Protein AF-A0A1V1P1G9-F1 (afdb_monomer)

Mean predicted aligned error: 3.73 Å

Sequence (194 aa):
MKLLKGIVETGIIQADAIVNLIAGGIDQVSGRVLTDQLIIQSQNTVSLLSESNDINILSAQIETGNLIFTNKNQITAQNLIAANVNLSSKTGSINAASIFAENALILNAGDTINKTEGTITAEDAILKAANGIGTQDNSFTIEVNRLDIVNTTSGNIYISNTGELNLIDLNKDGKAIDNAGGGSIETHSPLNVL

Organism: NCBI:txid890399

Radius of gyration: 16.48 Å; Cα contacts (8 Å, |Δi|>4): 654; chains: 1; bounding box: 43×30×49 Å

Nearest PDB structures (foldseek):
  3ljy-assembly2_B  TM=3.856E-01  e=5.766E+00  Parabacteroides distasonis ATCC 8503

Foldseek 3Di:
DDAAAEAEAAEEADDAAEDEATHQEYHDPYYEYYYQEYEYEYQEYYAAPDLDHAYAEYAYDYNEYEYAHHHAEEYEYPNAHHCEYAYEHQQYEYEYAAHDHAAEYEYHYNAEYFYDHYAAEHQEYEEEH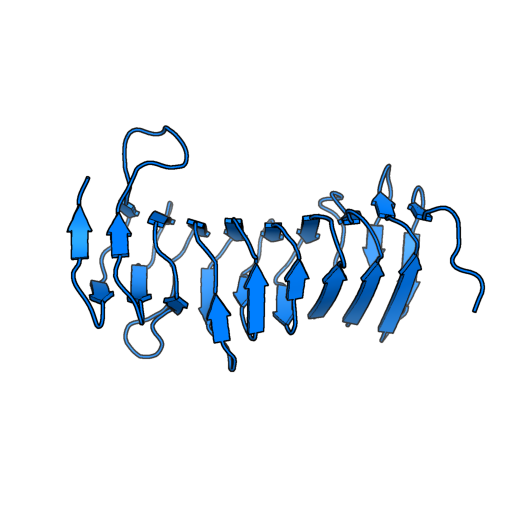AAEYADPVGAAEYAYAEAAYAHHHYHEHGYEYAAEYEQDDPVPPPGSYHHPYYYDHHYPYHYHYD

Structure (mmCIF, N/CA/C/O backbone):
data_AF-A0A1V1P1G9-F1
#
_entry.id   AF-A0A1V1P1G9-F1
#
loop_
_atom_site.group_PDB
_atom_site.id
_atom_site.type_symbol
_atom_site.label_atom_id
_atom_site.label_alt_id
_atom_site.label_comp_id
_atom_site.label_asym_id
_atom_site.label_entity_id
_atom_site.label_seq_id
_atom_site.pdbx_PDB_ins_code
_atom_site.Cartn_x
_atom_site.Cartn_y
_atom_site.Cartn_z
_atom_site.occupancy
_atom_site.B_iso_or_equiv
_atom_site.auth_seq_id
_atom_site.auth_comp_id
_atom_site.auth_asym_id
_atom_site.auth_atom_id
_atom_site.pdbx_PDB_model_num
ATOM 1 N N . MET A 1 1 ? 1.992 -9.618 -29.112 1.00 43.78 1 MET A N 1
ATOM 2 C CA . MET A 1 1 ? 3.104 -8.944 -28.409 1.00 43.78 1 MET A CA 1
ATOM 3 C C . MET A 1 1 ? 3.801 -10.006 -27.567 1.00 43.78 1 MET A C 1
ATOM 5 O O . MET A 1 1 ? 3.117 -10.711 -26.841 1.00 43.78 1 MET A O 1
ATOM 9 N N . LYS A 1 2 ? 5.096 -10.255 -27.782 1.00 39.00 2 LYS A N 1
ATOM 10 C CA . LYS A 1 2 ? 5.825 -11.355 -27.128 1.00 39.00 2 LYS A CA 1
ATOM 11 C C . LYS A 1 2 ? 6.296 -10.844 -25.761 1.00 39.00 2 LYS A C 1
ATOM 13 O O . LYS A 1 2 ? 7.167 -9.983 -25.722 1.00 39.00 2 LYS A O 1
ATOM 18 N N . LEU A 1 3 ? 5.670 -11.301 -24.680 1.00 43.56 3 LEU A N 1
ATOM 19 C CA . LEU A 1 3 ? 6.039 -10.928 -23.311 1.00 43.56 3 LEU A CA 1
ATOM 20 C C . LEU A 1 3 ? 7.439 -11.471 -22.982 1.00 43.56 3 LEU A C 1
ATOM 22 O O . LEU A 1 3 ? 7.754 -12.622 -23.296 1.00 43.56 3 LEU A O 1
ATOM 26 N N . LEU A 1 4 ? 8.297 -10.625 -22.405 1.00 48.88 4 LEU A N 1
ATOM 27 C CA . LEU A 1 4 ? 9.623 -11.015 -21.921 1.00 48.88 4 LEU A CA 1
ATOM 28 C C . LEU A 1 4 ? 9.483 -12.010 -20.760 1.00 48.88 4 LEU A C 1
ATOM 30 O O . LEU A 1 4 ? 8.579 -11.902 -19.928 1.00 48.88 4 LEU A O 1
ATOM 34 N N . LYS A 1 5 ? 10.395 -12.987 -20.724 1.00 61.19 5 LYS A N 1
ATOM 35 C CA . LYS A 1 5 ? 10.500 -14.062 -19.728 1.00 61.19 5 LYS A CA 1
ATOM 36 C C . LYS A 1 5 ? 10.965 -13.480 -18.379 1.00 61.19 5 LYS A C 1
ATOM 38 O O . LYS A 1 5 ? 12.091 -13.713 -17.974 1.00 61.19 5 LYS A O 1
ATOM 43 N N . GLY A 1 6 ? 10.110 -12.686 -17.738 1.00 71.94 6 GLY A N 1
ATOM 44 C CA . GLY A 1 6 ? 10.418 -11.919 -16.528 1.00 71.94 6 GLY A CA 1
ATOM 45 C C . GLY A 1 6 ? 11.416 -10.769 -16.744 1.00 71.94 6 GLY A C 1
ATOM 46 O O . GLY A 1 6 ? 12.186 -10.771 -17.703 1.00 71.94 6 GLY A O 1
ATOM 47 N N . ILE A 1 7 ? 11.395 -9.775 -15.856 1.00 81.62 7 ILE A N 1
ATOM 48 C CA . ILE A 1 7 ? 12.450 -8.765 -15.705 1.00 81.62 7 ILE A CA 1
ATOM 49 C C . ILE A 1 7 ? 13.195 -9.085 -14.410 1.00 81.62 7 ILE A C 1
ATOM 51 O O . ILE A 1 7 ? 12.571 -9.201 -13.358 1.00 81.62 7 ILE A O 1
ATOM 55 N N . VAL A 1 8 ? 14.517 -9.216 -14.494 1.00 82.62 8 VAL A N 1
ATOM 56 C CA . VAL A 1 8 ? 15.402 -9.243 -13.325 1.00 82.62 8 VAL A CA 1
ATOM 57 C C . VAL A 1 8 ? 16.203 -7.952 -13.363 1.00 82.62 8 VAL A C 1
ATOM 59 O O . VAL A 1 8 ? 17.052 -7.793 -14.240 1.00 82.62 8 VAL A O 1
ATOM 62 N N . GLU A 1 9 ? 15.899 -7.020 -12.463 1.00 78.12 9 GLU A N 1
ATOM 63 C CA . GLU A 1 9 ? 16.560 -5.716 -12.432 1.00 78.12 9 GLU A CA 1
ATOM 64 C C . GLU A 1 9 ? 17.715 -5.720 -11.431 1.00 78.12 9 GLU A C 1
ATOM 66 O O . GLU A 1 9 ? 17.539 -6.010 -10.245 1.00 78.12 9 GLU A O 1
ATOM 71 N N . THR A 1 10 ? 18.906 -5.375 -11.919 1.00 75.56 10 THR A N 1
ATOM 72 C CA . THR A 1 10 ? 20.122 -5.262 -11.102 1.00 75.56 10 THR A CA 1
ATOM 73 C C . THR A 1 10 ? 20.718 -3.850 -11.106 1.00 75.56 10 THR A C 1
ATOM 75 O O . THR A 1 10 ? 21.671 -3.591 -10.368 1.00 75.56 10 THR A O 1
ATOM 78 N N . GLY A 1 11 ? 20.208 -2.943 -11.944 1.00 77.62 11 GLY A N 1
ATOM 79 C CA . GLY A 1 11 ? 20.750 -1.613 -12.195 1.00 77.62 11 GLY A CA 1
ATOM 80 C C . GLY A 1 11 ? 19.768 -0.483 -11.877 1.00 77.62 11 GLY A C 1
ATOM 81 O O . GLY A 1 11 ? 18.941 -0.565 -10.969 1.00 77.62 11 GLY A O 1
ATOM 82 N N . ILE A 1 12 ? 19.930 0.641 -12.572 1.00 85.69 12 ILE A N 1
ATOM 83 C CA . ILE A 1 12 ? 19.042 1.793 -12.425 1.00 85.69 12 ILE A CA 1
ATOM 84 C C . ILE A 1 12 ? 18.067 1.795 -13.600 1.00 85.69 12 ILE A C 1
ATOM 86 O O . ILE A 1 12 ? 18.491 1.937 -14.747 1.00 85.69 12 ILE A O 1
ATOM 90 N N . ILE A 1 13 ? 16.770 1.726 -13.303 1.00 88.38 13 ILE A N 1
ATOM 91 C CA . ILE A 1 13 ? 15.715 2.059 -14.263 1.00 88.38 13 ILE A CA 1
ATOM 92 C C . ILE A 1 13 ? 15.345 3.517 -14.021 1.00 88.38 13 ILE A C 1
ATOM 94 O O . ILE A 1 13 ? 14.800 3.847 -12.968 1.00 88.38 13 ILE A O 1
ATOM 98 N N . GLN A 1 14 ? 15.652 4.395 -14.973 1.00 90.38 14 GLN A N 1
ATOM 99 C CA . GLN A 1 14 ? 15.409 5.824 -14.812 1.00 90.38 14 GLN A CA 1
ATOM 100 C C . GLN A 1 14 ? 14.798 6.460 -16.056 1.00 90.38 14 GLN A C 1
ATOM 102 O O . GLN A 1 14 ? 15.265 6.245 -17.173 1.00 90.38 14 GLN A O 1
ATOM 107 N N . ALA A 1 15 ? 13.786 7.291 -15.827 1.00 87.06 15 ALA A N 1
ATOM 108 C CA . ALA A 1 15 ? 13.244 8.238 -16.793 1.00 87.06 15 ALA A CA 1
ATOM 109 C C . ALA A 1 15 ? 12.636 9.420 -16.034 1.00 87.06 15 ALA A C 1
ATOM 111 O O . ALA A 1 15 ? 12.030 9.213 -14.987 1.00 87.06 15 ALA A O 1
ATOM 112 N N . ASP A 1 16 ? 12.736 10.637 -16.565 1.00 83.38 16 ASP A N 1
ATOM 113 C CA . ASP A 1 16 ? 12.269 11.831 -15.845 1.00 83.38 16 ASP A CA 1
ATOM 114 C C . ASP A 1 16 ? 10.752 11.828 -15.592 1.00 83.38 16 ASP A C 1
ATOM 116 O O . ASP A 1 16 ? 10.309 12.295 -14.550 1.00 83.38 16 ASP A O 1
ATOM 120 N N . ALA A 1 17 ? 9.959 11.273 -16.518 1.00 94.00 17 ALA A N 1
ATOM 121 C CA . ALA A 1 17 ? 8.496 11.301 -16.444 1.00 94.00 17 ALA A CA 1
ATOM 122 C C . ALA A 1 17 ? 7.873 9.925 -16.177 1.00 94.00 17 ALA A C 1
ATOM 124 O O . ALA A 1 17 ? 7.248 9.724 -15.145 1.00 94.00 17 ALA A O 1
ATOM 125 N N . ILE A 1 18 ? 8.001 8.977 -17.111 1.00 96.44 18 ILE A N 1
ATOM 126 C CA . ILE A 1 18 ? 7.279 7.700 -17.026 1.00 96.44 18 ILE A CA 1
ATOM 127 C C . ILE A 1 18 ? 8.209 6.532 -17.337 1.00 96.44 18 ILE A C 1
ATOM 129 O O . ILE A 1 18 ? 8.898 6.531 -18.359 1.00 96.44 18 ILE A O 1
ATOM 133 N N . VAL A 1 19 ? 8.138 5.492 -16.508 1.00 96.44 19 VAL A N 1
ATOM 134 C CA . VAL A 1 19 ? 8.653 4.150 -16.801 1.00 96.44 19 VAL A CA 1
ATOM 135 C C . VAL A 1 19 ? 7.474 3.190 -16.945 1.00 96.44 19 VAL A C 1
ATOM 137 O O . VAL A 1 19 ? 6.636 3.088 -16.052 1.00 96.44 19 VAL A O 1
ATOM 140 N N . ASN A 1 20 ? 7.433 2.448 -18.055 1.00 95.69 20 ASN A N 1
ATOM 141 C CA . ASN A 1 20 ? 6.476 1.362 -18.275 1.00 95.69 20 ASN A CA 1
ATOM 142 C C . ASN A 1 20 ? 7.202 0.015 -18.222 1.00 95.69 20 ASN A C 1
ATOM 144 O O . ASN A 1 20 ? 8.094 -0.229 -19.037 1.00 95.69 20 ASN A O 1
ATOM 148 N N . LEU A 1 21 ? 6.802 -0.871 -17.311 1.00 95.19 21 LEU A N 1
ATOM 149 C CA . LEU A 1 21 ? 7.319 -2.236 -17.221 1.00 95.19 21 LEU A CA 1
ATOM 150 C C . LEU A 1 21 ? 6.227 -3.227 -17.620 1.00 95.19 21 LEU A C 1
ATOM 152 O O . LEU A 1 21 ? 5.168 -3.270 -17.000 1.00 95.19 21 LEU A O 1
ATOM 156 N N . ILE A 1 22 ? 6.496 -4.028 -18.652 1.00 94.75 22 ILE A N 1
ATOM 157 C CA . ILE A 1 22 ? 5.583 -5.067 -19.143 1.00 94.75 22 ILE A CA 1
ATOM 158 C C . ILE A 1 22 ? 6.333 -6.401 -19.151 1.00 94.75 22 ILE A C 1
ATOM 160 O O . ILE A 1 22 ? 7.265 -6.582 -19.939 1.00 94.75 22 ILE A O 1
ATOM 164 N N . ALA A 1 23 ? 5.954 -7.333 -18.275 1.00 92.88 23 ALA A N 1
ATOM 165 C CA . ALA A 1 23 ? 6.718 -8.563 -18.054 1.00 92.88 23 ALA A CA 1
ATOM 166 C C . ALA A 1 23 ? 5.847 -9.762 -17.646 1.00 92.88 23 ALA A C 1
ATOM 168 O O . ALA A 1 23 ? 4.702 -9.619 -17.241 1.00 92.88 23 ALA A O 1
ATOM 169 N N . GLY A 1 24 ? 6.401 -10.976 -17.718 1.00 93.56 24 GLY A N 1
ATOM 170 C CA . GLY A 1 24 ? 5.774 -12.142 -17.079 1.00 93.56 24 GLY A CA 1
ATOM 171 C C . GLY A 1 24 ? 5.842 -12.107 -15.543 1.00 93.56 24 GLY A C 1
ATOM 172 O O . GLY A 1 24 ? 5.024 -12.728 -14.883 1.00 93.56 24 GLY A O 1
ATOM 173 N N . GLY A 1 25 ? 6.811 -11.391 -14.980 1.00 95.06 25 GLY A N 1
ATOM 174 C CA . GLY A 1 25 ? 7.085 -11.212 -13.552 1.00 95.06 25 GLY A CA 1
ATOM 175 C C . GLY A 1 25 ? 8.246 -10.228 -13.408 1.00 95.06 25 GLY A C 1
ATOM 176 O O . GLY A 1 25 ? 8.989 -10.035 -14.376 1.00 95.06 25 GLY A O 1
ATOM 177 N N . ILE A 1 26 ? 8.412 -9.590 -12.253 1.00 96.00 26 ILE A N 1
ATOM 178 C CA . ILE A 1 26 ? 9.505 -8.630 -12.032 1.00 96.00 26 ILE A CA 1
ATOM 179 C C . ILE A 1 26 ? 10.153 -8.913 -10.683 1.00 96.00 26 ILE A C 1
ATOM 181 O O . ILE A 1 26 ? 9.454 -8.991 -9.677 1.00 96.00 26 ILE A O 1
ATOM 185 N N . ASP A 1 27 ? 11.475 -9.035 -10.667 1.00 95.44 27 ASP A N 1
ATOM 186 C CA . ASP A 1 27 ? 12.268 -9.209 -9.453 1.00 95.44 27 ASP A CA 1
ATOM 187 C C . ASP A 1 27 ? 13.439 -8.217 -9.444 1.00 95.44 27 ASP A C 1
ATOM 189 O O . ASP A 1 27 ? 14.301 -8.236 -10.328 1.00 95.44 27 ASP A O 1
ATOM 193 N N . GLN A 1 28 ? 13.450 -7.305 -8.473 1.00 94.19 28 GLN A N 1
ATOM 194 C CA . GLN A 1 28 ? 14.544 -6.367 -8.250 1.00 94.19 28 GLN A CA 1
ATOM 195 C C . GLN A 1 28 ? 15.546 -6.980 -7.284 1.00 94.19 28 GLN A C 1
ATOM 197 O O . GLN A 1 28 ? 15.350 -6.990 -6.070 1.00 94.19 28 GLN A O 1
ATOM 202 N N . VAL A 1 29 ? 16.668 -7.419 -7.837 1.00 88.75 29 VAL A N 1
ATOM 203 C CA . VAL A 1 29 ? 17.773 -7.988 -7.064 1.00 88.75 29 VAL A CA 1
ATOM 204 C C . VAL A 1 29 ? 18.628 -6.875 -6.458 1.00 88.75 29 VAL A C 1
ATOM 206 O O . VAL A 1 29 ? 19.117 -6.997 -5.337 1.00 88.75 29 VAL A O 1
ATOM 209 N N . SER A 1 30 ? 18.812 -5.773 -7.192 1.00 85.25 30 SER A N 1
ATOM 210 C CA . SER A 1 30 ? 19.575 -4.607 -6.739 1.00 85.25 30 SER A CA 1
ATOM 211 C C . SER A 1 30 ? 19.183 -3.336 -7.495 1.00 85.25 30 SER A C 1
ATOM 213 O O . SER A 1 30 ? 18.339 -3.354 -8.387 1.00 85.25 30 SER A O 1
ATOM 215 N N . GLY A 1 31 ? 19.815 -2.215 -7.139 1.00 92.00 31 GLY A N 1
ATOM 216 C CA . GLY A 1 31 ? 19.632 -0.945 -7.835 1.00 92.00 31 GLY A CA 1
ATOM 217 C C . GLY A 1 31 ? 18.358 -0.207 -7.427 1.00 92.00 31 GLY A C 1
ATOM 218 O O . GLY A 1 31 ? 17.928 -0.320 -6.278 1.00 92.00 31 GLY A O 1
ATOM 219 N N . ARG A 1 32 ? 17.799 0.617 -8.320 1.00 94.88 32 ARG A N 1
ATOM 220 C CA . ARG A 1 32 ? 16.627 1.463 -8.018 1.00 94.88 32 ARG A CA 1
ATOM 221 C C . ARG A 1 32 ? 15.805 1.795 -9.254 1.00 94.88 32 ARG A C 1
ATOM 223 O O . ARG A 1 32 ? 16.345 1.899 -10.353 1.00 94.88 32 ARG A O 1
ATOM 230 N N . VAL A 1 33 ? 14.525 2.063 -9.037 1.00 96.75 33 VAL A N 1
ATOM 231 C CA . VAL A 1 33 ? 13.659 2.755 -9.991 1.00 96.75 33 VAL A CA 1
ATOM 232 C C . VAL A 1 33 ? 13.603 4.234 -9.616 1.00 96.75 33 VAL A C 1
ATOM 234 O O . VAL A 1 33 ? 13.357 4.568 -8.458 1.00 96.75 33 VAL A O 1
ATOM 237 N N . LEU A 1 34 ? 13.868 5.114 -10.578 1.00 96.06 34 LEU A N 1
ATOM 238 C CA . LEU A 1 34 ? 13.817 6.565 -10.409 1.00 96.06 34 LEU A CA 1
ATOM 239 C C . LEU A 1 34 ? 12.996 7.182 -11.539 1.00 96.06 34 LEU A C 1
ATOM 241 O O . LEU A 1 34 ? 13.465 7.293 -12.671 1.00 96.06 34 LEU A O 1
ATOM 245 N N . THR A 1 35 ? 11.763 7.568 -11.242 1.00 97.00 35 THR A N 1
ATOM 246 C CA . THR A 1 35 ? 10.869 8.192 -12.221 1.00 97.00 35 THR A CA 1
ATOM 247 C C . THR A 1 35 ? 9.727 8.909 -11.526 1.00 97.00 35 THR A C 1
ATOM 249 O O . THR A 1 35 ? 9.406 8.559 -10.400 1.00 97.00 35 THR A O 1
ATOM 252 N N . ASP A 1 36 ? 9.084 9.881 -12.166 1.00 97.94 36 ASP A N 1
ATOM 253 C CA . ASP A 1 36 ? 7.881 10.488 -11.591 1.00 97.94 36 ASP A CA 1
ATOM 254 C C . ASP A 1 36 ? 6.744 9.453 -11.486 1.00 97.94 36 ASP A C 1
ATOM 256 O O . ASP A 1 36 ? 6.179 9.246 -10.409 1.00 97.94 36 ASP A O 1
ATOM 260 N N . GLN A 1 37 ? 6.490 8.707 -12.565 1.00 98.38 37 GLN A N 1
ATOM 261 C CA . GLN A 1 37 ? 5.439 7.697 -12.628 1.00 98.38 37 GLN A CA 1
ATOM 262 C C . GLN A 1 37 ? 5.955 6.331 -13.093 1.00 98.38 37 GLN A C 1
ATOM 264 O O . GLN A 1 37 ? 6.515 6.176 -14.179 1.00 98.38 37 GLN A O 1
ATOM 269 N N . LEU A 1 38 ? 5.674 5.300 -12.298 1.00 98.56 38 LEU A N 1
ATOM 270 C CA . LEU A 1 38 ? 5.904 3.906 -12.653 1.00 98.56 38 LEU A CA 1
ATOM 271 C C . LEU A 1 38 ? 4.576 3.219 -12.977 1.00 98.56 38 LEU A C 1
ATOM 273 O O . LEU A 1 38 ? 3.665 3.177 -12.150 1.00 98.56 38 LEU A O 1
ATOM 277 N N . ILE A 1 39 ? 4.490 2.645 -14.175 1.00 98.50 39 ILE A N 1
ATOM 278 C CA . ILE A 1 39 ? 3.343 1.861 -14.635 1.00 98.50 39 ILE A CA 1
ATOM 279 C C . ILE A 1 39 ? 3.803 0.428 -14.882 1.00 98.50 39 ILE A C 1
ATOM 281 O O . ILE A 1 39 ? 4.761 0.189 -15.618 1.00 98.50 39 ILE A O 1
ATOM 285 N N . ILE A 1 40 ? 3.108 -0.532 -14.278 1.00 98.38 40 ILE A N 1
ATOM 286 C CA . ILE A 1 40 ? 3.468 -1.947 -14.340 1.00 98.38 40 ILE A CA 1
ATOM 287 C C . ILE A 1 40 ? 2.301 -2.773 -14.877 1.00 98.38 40 ILE A C 1
ATOM 289 O O . ILE A 1 40 ? 1.178 -2.684 -14.390 1.00 98.38 40 ILE A O 1
ATOM 293 N N . GLN A 1 41 ? 2.584 -3.625 -15.855 1.00 98.12 41 GLN A N 1
ATOM 294 C CA . GLN A 1 41 ? 1.703 -4.704 -16.289 1.00 98.12 41 GLN A CA 1
ATOM 295 C C . GLN A 1 41 ? 2.478 -6.011 -16.174 1.00 98.12 41 GLN A C 1
ATOM 297 O O . GLN A 1 41 ? 3.510 -6.189 -16.827 1.00 98.12 41 GLN A O 1
ATOM 302 N N . SER A 1 42 ? 2.011 -6.919 -15.325 1.00 97.56 42 SER A N 1
ATOM 303 C CA . SER A 1 42 ? 2.700 -8.184 -15.093 1.00 97.56 42 SER A CA 1
ATOM 304 C C . SER A 1 42 ? 1.734 -9.353 -15.030 1.00 97.56 42 SER A C 1
ATOM 306 O O . SER A 1 42 ? 0.657 -9.246 -14.454 1.00 97.56 42 SER A O 1
ATOM 308 N N . GLN A 1 43 ? 2.128 -10.496 -15.587 1.00 96.62 43 GLN A N 1
ATOM 309 C CA . GLN A 1 43 ? 1.331 -11.722 -15.453 1.00 96.62 43 GLN A CA 1
ATOM 310 C C . GLN A 1 43 ? 1.433 -12.294 -14.034 1.00 96.62 43 GLN A C 1
ATOM 312 O O . GLN A 1 43 ? 0.458 -12.763 -13.459 1.00 96.62 43 GLN A O 1
ATOM 317 N N . ASN A 1 44 ? 2.625 -12.227 -13.448 1.00 97.00 44 ASN A N 1
ATOM 318 C CA . ASN A 1 44 ? 2.936 -12.782 -12.139 1.00 97.00 44 ASN A CA 1
ATOM 319 C C . ASN A 1 44 ? 3.552 -11.715 -11.223 1.00 97.00 44 ASN A C 1
ATOM 321 O O . ASN A 1 44 ? 3.681 -10.549 -11.597 1.00 97.00 44 ASN A O 1
ATOM 325 N N . THR A 1 45 ? 3.943 -12.124 -10.021 1.00 97.94 45 THR A N 1
ATOM 326 C CA . THR A 1 45 ? 4.459 -11.266 -8.956 1.00 97.94 45 THR A CA 1
ATOM 327 C C . THR A 1 45 ? 5.504 -10.251 -9.419 1.00 97.94 45 THR A C 1
ATOM 329 O O . THR A 1 45 ? 6.401 -10.546 -10.215 1.00 97.94 45 THR A O 1
ATOM 332 N N . VAL A 1 46 ? 5.376 -9.051 -8.859 1.00 98.50 46 VAL A N 1
ATOM 333 C CA . VAL A 1 46 ? 6.305 -7.934 -8.978 1.00 98.50 46 VAL A CA 1
ATOM 334 C C . VAL A 1 46 ? 6.889 -7.660 -7.603 1.00 98.50 46 VAL A C 1
ATOM 336 O O . VAL A 1 46 ? 6.158 -7.374 -6.655 1.00 98.50 46 VAL A O 1
ATOM 339 N N . SER A 1 47 ? 8.210 -7.738 -7.506 1.00 98.12 47 SER A N 1
ATOM 340 C CA . SER A 1 47 ? 8.977 -7.437 -6.307 1.00 98.12 47 SER A CA 1
ATOM 341 C C . SER A 1 47 ? 10.009 -6.359 -6.624 1.00 98.12 47 SER A C 1
ATOM 343 O O . SER A 1 47 ? 10.983 -6.606 -7.328 1.00 98.12 47 SER A O 1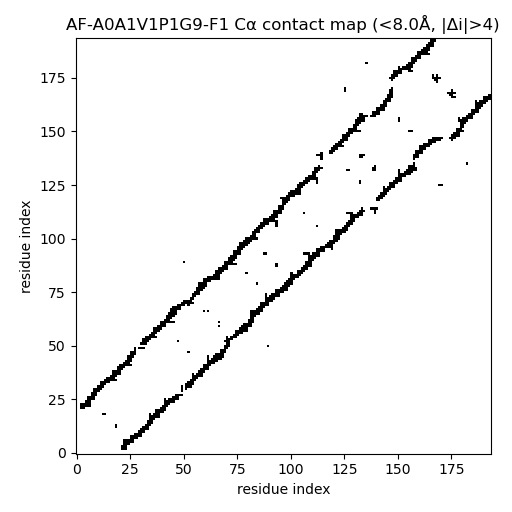
ATOM 345 N N . LEU A 1 48 ? 9.772 -5.141 -6.141 1.00 98.00 48 LEU A N 1
ATOM 346 C CA . LEU A 1 48 ? 10.660 -3.986 -6.281 1.00 98.00 48 LEU A CA 1
ATOM 347 C C . LEU A 1 48 ? 11.005 -3.481 -4.874 1.00 98.00 48 LEU A C 1
ATOM 349 O O . LEU A 1 48 ? 10.368 -2.574 -4.340 1.00 98.00 48 LEU A O 1
ATOM 353 N N . LEU A 1 49 ? 11.970 -4.143 -4.234 1.00 96.62 49 LEU A N 1
ATOM 354 C CA . LEU A 1 49 ? 12.198 -4.056 -2.787 1.00 96.62 49 LEU A CA 1
ATOM 355 C C . LEU A 1 49 ? 13.216 -2.999 -2.350 1.00 96.62 49 LEU A C 1
ATOM 357 O O . LEU A 1 49 ? 13.354 -2.760 -1.149 1.00 96.62 49 LEU A O 1
ATOM 361 N N . SER A 1 50 ? 13.938 -2.380 -3.284 1.00 96.31 50 SER A N 1
ATOM 362 C CA . SER A 1 50 ? 14.995 -1.422 -2.958 1.00 96.31 50 SER A CA 1
ATOM 363 C C . SER A 1 50 ? 14.454 -0.223 -2.187 1.00 96.31 50 SER A C 1
ATOM 365 O O . SER A 1 50 ? 13.586 0.509 -2.653 1.00 96.31 50 SER A O 1
ATOM 367 N N . GLU A 1 51 ? 15.053 0.055 -1.031 1.00 96.19 51 GLU A N 1
ATOM 368 C CA . GLU A 1 51 ? 14.724 1.226 -0.206 1.00 96.19 51 GLU A CA 1
ATOM 369 C C . GLU A 1 51 ? 15.097 2.559 -0.870 1.00 96.19 51 GLU A C 1
ATOM 371 O O . GLU A 1 51 ? 14.770 3.626 -0.359 1.00 96.19 51 GLU A O 1
ATOM 376 N N . SER A 1 52 ? 15.809 2.498 -2.000 1.00 96.19 52 SER A N 1
ATOM 377 C CA . SER A 1 52 ? 16.245 3.656 -2.782 1.00 96.19 52 SER A CA 1
ATOM 378 C C . SER A 1 52 ? 15.433 3.883 -4.060 1.00 96.19 52 SER A C 1
ATOM 380 O O . SER A 1 52 ? 15.726 4.832 -4.797 1.00 96.19 52 SER A O 1
ATOM 382 N N . ASN A 1 53 ? 14.422 3.045 -4.325 1.00 98.12 53 ASN A N 1
ATOM 383 C CA . ASN A 1 53 ? 13.380 3.381 -5.292 1.00 98.12 53 ASN A CA 1
ATOM 384 C C . ASN A 1 53 ? 12.763 4.723 -4.900 1.00 98.12 53 ASN A C 1
ATOM 386 O O . ASN A 1 53 ? 12.540 4.988 -3.721 1.00 98.12 53 ASN A O 1
ATOM 390 N N . ASP A 1 54 ? 12.553 5.587 -5.876 1.00 97.69 54 ASP A N 1
ATOM 391 C CA . ASP A 1 54 ? 12.081 6.942 -5.632 1.00 97.69 54 ASP A CA 1
ATOM 392 C C . ASP A 1 54 ? 11.179 7.334 -6.793 1.00 97.69 54 ASP A C 1
ATOM 394 O O . ASP A 1 54 ? 11.649 7.747 -7.859 1.00 97.69 54 ASP A O 1
ATOM 398 N N . ILE A 1 55 ? 9.890 7.073 -6.589 1.00 98.25 55 ILE A N 1
ATOM 399 C CA . ILE A 1 55 ? 8.815 7.410 -7.514 1.00 98.25 55 ILE A CA 1
ATOM 400 C C . ILE A 1 55 ? 7.725 8.209 -6.811 1.00 98.25 55 ILE A C 1
ATOM 402 O O . ILE A 1 55 ? 7.507 8.031 -5.611 1.00 98.25 55 ILE A O 1
ATOM 406 N N . ASN A 1 56 ? 7.008 9.043 -7.564 1.00 98.25 56 ASN A N 1
ATOM 407 C CA . ASN A 1 56 ? 5.889 9.818 -7.029 1.00 98.25 56 ASN A CA 1
ATOM 408 C C . ASN A 1 56 ? 4.558 9.077 -7.188 1.00 98.25 56 ASN A C 1
ATOM 410 O O . ASN A 1 56 ? 3.717 9.127 -6.287 1.00 98.25 56 ASN A O 1
ATOM 414 N N . ILE A 1 57 ? 4.363 8.379 -8.310 1.00 98.56 57 ILE A N 1
ATOM 415 C CA . ILE A 1 57 ? 3.111 7.697 -8.655 1.00 98.56 57 ILE A CA 1
ATOM 416 C C . ILE A 1 57 ? 3.385 6.251 -9.070 1.00 98.56 57 ILE A C 1
ATOM 418 O O . ILE A 1 57 ? 4.215 5.990 -9.939 1.00 98.56 57 ILE A O 1
ATOM 422 N N . LEU A 1 58 ? 2.627 5.314 -8.499 1.00 98.81 58 LEU A N 1
ATOM 423 C CA . LEU A 1 58 ? 2.622 3.906 -8.884 1.00 98.81 58 LEU A CA 1
ATOM 424 C C . LEU A 1 58 ? 1.250 3.484 -9.397 1.00 98.81 58 LEU A C 1
ATOM 426 O O . LEU A 1 58 ? 0.246 3.660 -8.706 1.00 98.81 58 LEU A O 1
ATOM 430 N N . SER A 1 59 ? 1.240 2.854 -10.570 1.00 98.81 59 SER A N 1
ATOM 431 C CA . SER A 1 59 ? 0.111 2.094 -11.107 1.00 98.81 59 SER A CA 1
ATOM 432 C C . SER A 1 59 ? 0.555 0.697 -11.501 1.00 98.81 59 SER A C 1
ATOM 434 O O . SER A 1 59 ? 1.620 0.528 -12.094 1.00 98.81 59 SER A O 1
ATOM 436 N N . ALA A 1 60 ? -0.251 -0.314 -11.186 1.00 98.75 60 ALA A N 1
ATOM 437 C CA . ALA A 1 60 ? 0.126 -1.697 -11.436 1.00 98.75 60 ALA A CA 1
ATOM 438 C C . ALA A 1 60 ? -1.092 -2.591 -11.657 1.00 98.75 60 ALA A C 1
ATOM 440 O O . ALA A 1 60 ? -2.036 -2.565 -10.874 1.00 98.75 60 ALA A O 1
ATOM 441 N N . GLN A 1 61 ? -1.022 -3.437 -12.679 1.00 98.69 61 GLN A N 1
ATOM 442 C CA . GLN A 1 61 ? -1.967 -4.523 -12.904 1.00 98.69 61 GLN A CA 1
ATOM 443 C C . GLN A 1 61 ? -1.203 -5.845 -12.953 1.00 98.69 61 GLN A C 1
ATOM 445 O O . GLN A 1 61 ? -0.396 -6.067 -13.861 1.00 98.69 61 GLN A O 1
ATOM 450 N N . ILE A 1 62 ? -1.444 -6.696 -11.957 1.00 98.44 62 ILE A N 1
ATOM 451 C CA . ILE A 1 62 ? -0.800 -7.996 -11.780 1.00 98.44 62 ILE A CA 1
ATOM 452 C C . ILE A 1 62 ? -1.863 -9.088 -11.920 1.00 98.44 62 ILE A C 1
ATOM 454 O O . ILE A 1 62 ? -2.790 -9.129 -11.120 1.00 98.44 62 ILE A O 1
ATOM 458 N N . GLU A 1 63 ? -1.753 -9.956 -12.929 1.00 97.25 63 GLU A N 1
ATOM 459 C CA . GLU A 1 63 ? -2.838 -10.895 -13.271 1.00 97.25 63 GLU A CA 1
ATOM 460 C C . GLU A 1 63 ? -3.067 -11.981 -12.210 1.00 97.25 63 GLU A C 1
ATOM 462 O O . GLU A 1 63 ? -4.210 -12.218 -11.837 1.00 97.25 63 GLU A O 1
ATOM 467 N N . THR A 1 64 ? -2.016 -12.656 -11.727 1.00 95.25 64 THR A N 1
ATOM 468 C CA . THR A 1 64 ? -2.166 -13.780 -10.771 1.00 95.25 64 THR A CA 1
ATOM 469 C C . THR A 1 64 ? -1.256 -13.689 -9.546 1.00 95.25 64 THR A C 1
ATOM 471 O O . THR A 1 64 ? -1.157 -14.641 -8.774 1.00 95.25 64 THR A O 1
ATOM 474 N N . GLY A 1 65 ? -0.499 -12.603 -9.409 1.00 97.56 65 GLY A N 1
ATOM 475 C CA . GLY A 1 65 ? 0.592 -12.483 -8.443 1.00 97.56 65 GLY A CA 1
ATOM 476 C C . GLY A 1 65 ? 0.448 -11.302 -7.493 1.00 97.56 65 GLY A C 1
ATOM 477 O O . GLY A 1 65 ? -0.553 -10.588 -7.485 1.00 97.56 65 GLY A O 1
ATOM 478 N N . ASN A 1 66 ? 1.496 -11.088 -6.703 1.00 98.69 66 ASN A N 1
ATOM 479 C CA . ASN A 1 66 ? 1.545 -10.021 -5.709 1.00 98.69 66 ASN A CA 1
ATOM 480 C C . ASN A 1 66 ? 2.240 -8.775 -6.261 1.00 98.69 66 ASN A C 1
ATOM 482 O O . ASN A 1 66 ? 3.133 -8.871 -7.104 1.00 98.69 66 ASN A O 1
ATOM 486 N N . LEU A 1 67 ? 1.897 -7.618 -5.710 1.00 98.88 67 LEU A N 1
ATOM 487 C CA . LEU A 1 67 ? 2.701 -6.409 -5.811 1.00 98.88 67 LEU A CA 1
ATOM 488 C C . LEU A 1 67 ? 3.416 -6.184 -4.480 1.00 98.88 67 LEU A C 1
ATOM 490 O O . LEU A 1 67 ? 2.765 -6.038 -3.450 1.00 98.88 67 LEU A O 1
ATOM 494 N N . ILE A 1 68 ? 4.744 -6.132 -4.508 1.00 98.75 68 ILE A N 1
ATOM 495 C CA . ILE A 1 68 ? 5.569 -5.779 -3.353 1.00 98.75 68 ILE A CA 1
ATOM 496 C C . ILE A 1 68 ? 6.488 -4.640 -3.779 1.00 98.75 68 ILE A C 1
ATOM 498 O O . ILE A 1 68 ? 7.350 -4.826 -4.640 1.00 98.75 68 ILE A O 1
ATOM 502 N N . PHE A 1 69 ? 6.288 -3.459 -3.202 1.00 98.81 69 PHE A N 1
ATOM 503 C CA . PHE A 1 69 ? 7.010 -2.255 -3.595 1.00 98.81 69 PHE A CA 1
ATOM 504 C C . PHE A 1 69 ? 7.493 -1.472 -2.378 1.00 98.81 69 PHE A C 1
ATOM 506 O 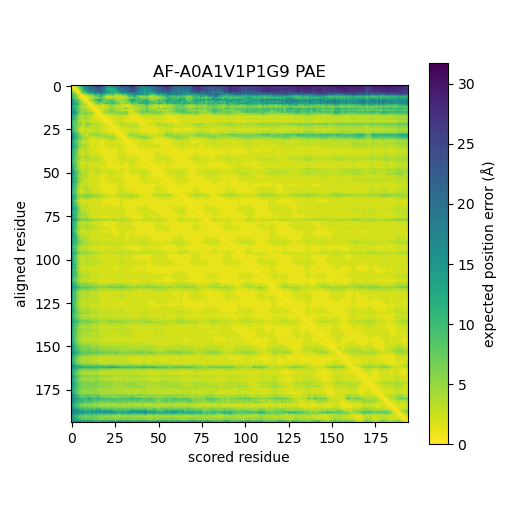O . PHE A 1 69 ? 6.702 -1.089 -1.517 1.00 98.81 69 PHE A O 1
ATOM 513 N N . THR A 1 70 ? 8.787 -1.176 -2.345 1.00 98.69 70 THR A N 1
ATOM 514 C CA . THR A 1 70 ? 9.377 -0.226 -1.401 1.00 98.69 70 THR A CA 1
ATOM 515 C C . THR A 1 70 ? 9.696 1.067 -2.137 1.00 98.69 70 THR A C 1
ATOM 517 O O . THR A 1 70 ? 10.313 1.016 -3.195 1.00 98.69 70 THR A O 1
ATOM 520 N N . ASN A 1 71 ? 9.330 2.207 -1.556 1.00 98.56 71 ASN A N 1
ATOM 521 C CA . ASN A 1 71 ? 9.706 3.555 -1.970 1.00 98.56 71 ASN A CA 1
ATOM 522 C C . ASN A 1 71 ? 10.481 4.249 -0.847 1.00 98.56 71 ASN A C 1
ATOM 524 O O . ASN A 1 71 ? 10.202 4.043 0.335 1.00 98.56 71 ASN A O 1
ATOM 528 N N . LYS A 1 72 ? 11.423 5.117 -1.203 1.00 98.56 72 LYS A N 1
ATOM 529 C CA . LYS A 1 72 ? 12.174 5.930 -0.247 1.00 98.56 72 LYS A CA 1
ATOM 530 C C . LYS A 1 72 ? 11.279 6.993 0.388 1.00 98.56 72 LYS A C 1
ATOM 532 O O . LYS A 1 72 ? 11.160 7.067 1.609 1.00 98.56 72 LYS A O 1
ATOM 537 N N . ASN A 1 73 ? 10.675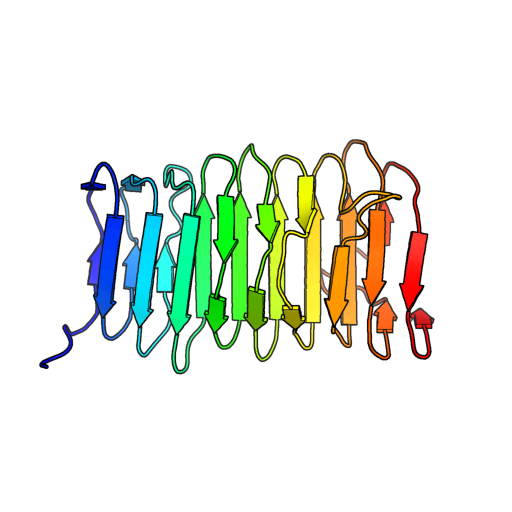 7.813 -0.463 1.00 98.56 73 ASN A N 1
ATOM 538 C CA . ASN A 1 73 ? 9.888 8.979 -0.084 1.00 98.56 73 ASN A CA 1
ATOM 539 C C . ASN A 1 73 ? 8.388 8.685 -0.217 1.00 98.56 73 ASN A C 1
ATOM 541 O O . ASN A 1 73 ? 7.981 7.542 -0.432 1.00 98.56 73 ASN A O 1
ATOM 545 N N . GLN A 1 74 ? 7.570 9.734 -0.111 1.00 98.69 74 GLN A N 1
ATOM 546 C CA . GLN A 1 74 ? 6.132 9.639 -0.324 1.00 98.69 74 GLN A CA 1
ATOM 547 C C . GLN A 1 74 ? 5.804 8.968 -1.663 1.00 98.69 74 GLN A C 1
ATOM 549 O O . GLN A 1 74 ? 6.458 9.233 -2.667 1.00 98.69 74 GLN A O 1
ATOM 554 N N . ILE A 1 75 ? 4.755 8.150 -1.672 1.00 98.75 75 ILE A N 1
ATOM 555 C CA . ILE A 1 75 ? 4.226 7.512 -2.878 1.00 98.75 75 ILE A CA 1
ATOM 556 C C . ILE A 1 75 ? 2.717 7.715 -2.980 1.00 98.75 75 ILE A C 1
ATOM 558 O O . ILE A 1 75 ? 1.990 7.597 -1.992 1.00 98.75 75 ILE A O 1
ATOM 562 N N . THR A 1 76 ? 2.240 7.987 -4.191 1.00 98.75 76 THR A N 1
ATOM 563 C CA . THR A 1 76 ? 0.822 7.910 -4.540 1.00 98.75 76 THR A CA 1
ATOM 564 C C . THR A 1 76 ? 0.551 6.569 -5.205 1.00 98.75 76 THR A C 1
ATOM 566 O O . THR A 1 76 ? 1.084 6.268 -6.272 1.00 98.75 76 THR A O 1
ATOM 569 N N . ALA A 1 77 ? -0.272 5.750 -4.562 1.00 98.69 77 ALA A N 1
ATOM 570 C CA . ALA A 1 77 ? -0.684 4.443 -5.046 1.00 98.69 77 ALA A CA 1
ATOM 571 C C . ALA A 1 77 ? -2.032 4.573 -5.761 1.00 98.69 77 ALA A C 1
ATOM 573 O O . ALA A 1 77 ? -3.052 4.798 -5.109 1.00 98.69 77 ALA A O 1
ATOM 574 N N . GLN A 1 78 ? -2.047 4.440 -7.089 1.00 97.06 78 GLN A N 1
ATOM 575 C CA . GLN A 1 78 ? -3.259 4.601 -7.890 1.00 97.06 78 GLN A CA 1
ATOM 576 C C . GLN A 1 78 ? -3.443 3.460 -8.889 1.00 97.06 78 GLN A C 1
ATOM 578 O O . GLN A 1 78 ? -2.527 3.115 -9.630 1.00 97.06 78 GLN A O 1
ATOM 583 N N . ASN A 1 79 ? -4.658 2.924 -8.964 1.00 98.25 79 ASN A N 1
ATOM 584 C CA . ASN A 1 79 ? -5.025 1.829 -9.863 1.00 98.25 79 ASN A CA 1
ATOM 585 C C . ASN A 1 79 ? -4.103 0.617 -9.677 1.00 98.25 79 ASN A C 1
ATOM 587 O O . ASN A 1 79 ? -3.458 0.160 -10.621 1.00 98.25 79 ASN A O 1
ATOM 591 N N . LEU A 1 80 ? -3.996 0.149 -8.433 1.00 98.88 80 LEU A N 1
ATOM 592 C CA . LEU A 1 80 ? -3.267 -1.074 -8.109 1.00 98.88 80 LEU A CA 1
ATOM 593 C C . LEU A 1 80 ? -4.232 -2.254 -8.103 1.00 98.88 80 LEU A C 1
ATOM 595 O O . LEU A 1 80 ? -5.247 -2.196 -7.418 1.00 98.88 80 LEU A O 1
ATOM 599 N N . ILE A 1 81 ? -3.913 -3.304 -8.852 1.00 98.88 81 ILE A N 1
ATOM 600 C CA . ILE A 1 81 ? -4.693 -4.542 -8.936 1.00 98.88 81 ILE A CA 1
ATOM 601 C C . ILE A 1 81 ? -3.721 -5.713 -8.799 1.00 98.88 81 ILE A C 1
ATOM 603 O O . ILE A 1 81 ? -2.816 -5.845 -9.626 1.00 98.88 81 ILE A O 1
ATOM 607 N N . ALA A 1 82 ? -3.877 -6.532 -7.758 1.00 98.81 82 ALA A N 1
ATOM 608 C CA . ALA A 1 82 ? -3.046 -7.714 -7.513 1.00 98.81 82 ALA A CA 1
ATOM 609 C C . ALA A 1 82 ? -3.729 -8.695 -6.544 1.00 98.81 82 ALA A C 1
ATOM 611 O O . ALA A 1 82 ? -4.666 -8.328 -5.838 1.00 98.81 82 ALA A O 1
ATOM 612 N N . ALA A 1 83 ? -3.201 -9.917 -6.428 1.00 98.75 83 ALA A N 1
ATOM 613 C CA . ALA A 1 83 ? -3.663 -10.869 -5.416 1.00 98.75 83 ALA A CA 1
ATOM 614 C C . ALA A 1 83 ? -3.392 -10.353 -3.989 1.00 98.75 83 ALA A C 1
ATOM 616 O O . ALA A 1 83 ? -4.233 -10.459 -3.100 1.00 98.75 83 ALA A O 1
ATOM 617 N N . ASN A 1 84 ? -2.212 -9.769 -3.774 1.00 98.88 84 ASN A N 1
ATOM 618 C CA . ASN A 1 84 ? -1.852 -9.038 -2.562 1.00 98.88 84 ASN A CA 1
ATOM 619 C C . ASN A 1 84 ? -1.110 -7.761 -2.947 1.00 98.88 84 ASN A C 1
ATOM 621 O O . ASN A 1 84 ? -0.306 -7.772 -3.885 1.00 98.88 84 ASN A O 1
ATOM 625 N N . VAL A 1 85 ? -1.322 -6.689 -2.189 1.00 98.94 85 VAL A N 1
ATOM 626 C CA . VAL A 1 85 ? -0.615 -5.416 -2.355 1.00 98.94 85 VAL A CA 1
ATOM 627 C C . VAL A 1 85 ? 0.149 -5.115 -1.074 1.00 98.94 85 VAL A C 1
ATOM 629 O O . VAL A 1 85 ? -0.456 -4.903 -0.032 1.00 98.94 85 VAL A O 1
ATOM 632 N N . ASN A 1 86 ? 1.477 -5.080 -1.149 1.00 98.88 86 ASN A N 1
ATOM 633 C CA . ASN A 1 86 ? 2.362 -4.688 -0.057 1.00 98.88 86 ASN A CA 1
ATOM 634 C C . ASN A 1 86 ? 3.188 -3.473 -0.487 1.00 98.88 86 ASN A C 1
ATOM 636 O O . ASN A 1 86 ? 4.064 -3.580 -1.348 1.00 98.88 86 ASN A O 1
ATOM 640 N N . LEU A 1 87 ? 2.890 -2.318 0.103 1.00 98.88 87 LEU A N 1
ATOM 641 C CA . LEU A 1 87 ? 3.595 -1.071 -0.163 1.00 98.88 87 LEU A CA 1
ATOM 642 C C . LEU A 1 87 ? 4.290 -0.578 1.096 1.00 98.88 87 LEU A C 1
ATOM 644 O O . LEU A 1 87 ? 3.676 -0.442 2.154 1.00 98.88 87 LEU A O 1
ATOM 648 N N . SER A 1 88 ? 5.556 -0.209 0.948 1.00 98.88 88 SER A N 1
ATOM 649 C CA . SER A 1 88 ? 6.295 0.510 1.973 1.00 98.88 88 SER A CA 1
ATOM 650 C C . SER A 1 88 ? 6.794 1.842 1.434 1.00 98.88 88 SER A C 1
ATOM 652 O O . SER A 1 88 ? 7.415 1.889 0.380 1.00 98.88 88 SER A O 1
ATOM 654 N N . SER A 1 89 ? 6.562 2.918 2.178 1.00 98.75 89 SER A N 1
ATOM 655 C CA . SER A 1 89 ? 7.274 4.186 2.022 1.00 98.75 89 SER A CA 1
ATOM 656 C C . SER A 1 89 ? 8.175 4.357 3.237 1.00 98.75 89 SER A C 1
ATOM 658 O O . SER A 1 89 ? 7.691 4.307 4.365 1.00 98.75 89 SER A O 1
ATOM 660 N N . LYS A 1 90 ? 9.482 4.529 3.038 1.00 98.50 90 LYS A N 1
ATOM 661 C CA . LYS A 1 90 ? 10.452 4.480 4.141 1.00 98.50 90 LYS A CA 1
ATOM 662 C C . LYS A 1 90 ? 10.407 5.696 5.042 1.00 98.50 90 LYS A C 1
ATOM 664 O O . LYS A 1 90 ? 10.423 5.538 6.257 1.00 98.50 90 LYS A O 1
ATOM 669 N N . THR A 1 91 ? 10.371 6.889 4.462 1.00 98.06 91 THR A N 1
ATOM 670 C CA . THR A 1 91 ? 10.381 8.141 5.232 1.00 98.06 91 THR A CA 1
ATOM 671 C C . THR A 1 91 ? 9.167 9.017 4.973 1.00 98.06 91 THR A C 1
ATOM 673 O O . THR A 1 91 ? 8.991 10.004 5.675 1.00 98.06 91 THR A O 1
ATOM 676 N N . GLY A 1 92 ? 8.368 8.716 3.949 1.00 98.56 92 GLY A N 1
ATOM 677 C CA . GLY A 1 92 ? 7.231 9.546 3.558 1.00 98.56 92 GLY A CA 1
ATOM 678 C C . GLY A 1 92 ? 5.885 8.859 3.729 1.00 98.56 92 GLY A C 1
ATOM 679 O O . GLY A 1 92 ? 5.787 7.717 4.190 1.00 98.56 92 GLY A O 1
ATOM 680 N N . SER A 1 93 ? 4.853 9.553 3.276 1.00 98.88 93 SER A N 1
ATOM 681 C CA . SER A 1 93 ? 3.471 9.089 3.335 1.00 98.88 93 SER A CA 1
ATOM 682 C C . SER A 1 93 ? 3.120 8.097 2.226 1.00 98.88 93 SER A C 1
ATOM 684 O O . SER A 1 93 ? 3.783 8.024 1.189 1.00 98.88 93 SER A O 1
ATOM 686 N N . ILE A 1 94 ? 2.031 7.361 2.417 1.00 98.94 94 ILE A N 1
ATOM 687 C CA . ILE A 1 94 ? 1.352 6.629 1.346 1.00 98.94 94 ILE A CA 1
ATOM 688 C C . ILE A 1 94 ? 0.013 7.320 1.095 1.00 98.94 94 ILE A C 1
ATOM 690 O O . ILE A 1 94 ? -0.848 7.346 1.971 1.00 98.94 94 ILE A O 1
ATOM 694 N N . ASN A 1 95 ? -0.170 7.855 -0.109 1.00 98.88 95 ASN A N 1
ATOM 695 C CA . ASN A 1 95 ? -1.439 8.418 -0.562 1.00 98.88 95 ASN A CA 1
ATOM 696 C C . ASN A 1 95 ? -2.160 7.366 -1.411 1.00 98.88 95 ASN A C 1
ATOM 698 O O . ASN A 1 95 ? -1.791 7.132 -2.563 1.00 98.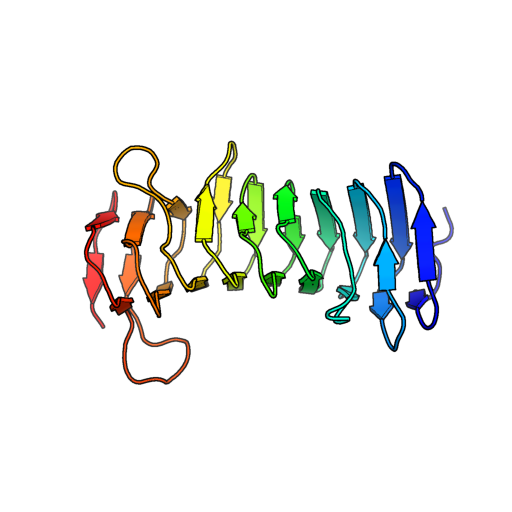88 95 ASN A O 1
ATOM 702 N N . ALA A 1 96 ? -3.151 6.694 -0.832 1.00 98.69 96 ALA A N 1
ATOM 703 C CA . ALA A 1 96 ? -3.860 5.594 -1.470 1.00 98.69 96 ALA A CA 1
ATOM 704 C C . ALA A 1 96 ? -5.131 6.081 -2.183 1.00 98.69 96 ALA A C 1
ATOM 706 O O . ALA A 1 96 ? -6.051 6.616 -1.559 1.00 98.69 96 ALA A O 1
ATOM 707 N N . ALA A 1 97 ? -5.178 5.858 -3.496 1.00 97.88 97 ALA A N 1
ATOM 708 C CA . ALA A 1 97 ? -6.294 6.202 -4.370 1.00 97.88 97 ALA A CA 1
ATOM 709 C C . ALA A 1 97 ? -7.205 4.979 -4.578 1.00 97.88 97 ALA A C 1
ATOM 711 O O . ALA A 1 97 ? -7.951 4.603 -3.670 1.00 97.88 97 ALA A O 1
ATOM 712 N N . SER A 1 98 ? -7.125 4.352 -5.759 1.00 98.50 98 SER A N 1
ATOM 713 C CA . SER A 1 98 ? -7.806 3.095 -6.086 1.00 98.50 98 SER A CA 1
ATOM 714 C C . SER A 1 98 ? -6.862 1.903 -5.934 1.00 98.50 98 SER A C 1
ATOM 716 O O . SER A 1 98 ? -5.845 1.835 -6.630 1.00 98.50 98 SER A O 1
ATOM 718 N N . ILE A 1 99 ? -7.195 0.969 -5.045 1.00 98.81 99 ILE A N 1
ATOM 719 C CA . ILE A 1 99 ? -6.423 -0.252 -4.788 1.00 98.81 99 ILE A CA 1
ATOM 720 C C . ILE A 1 99 ? -7.397 -1.422 -4.651 1.00 98.81 99 ILE A C 1
ATOM 722 O O . ILE A 1 99 ? -8.278 -1.401 -3.800 1.00 98.81 99 ILE A O 1
ATOM 726 N N . PHE A 1 100 ? -7.204 -2.451 -5.462 1.00 98.81 100 PHE A N 1
ATOM 727 C CA . PHE A 1 100 ? -7.913 -3.718 -5.388 1.00 98.81 100 PHE A CA 1
ATOM 728 C C . PHE A 1 100 ? -6.893 -4.818 -5.090 1.00 98.81 100 PHE A C 1
ATOM 730 O O . PHE A 1 100 ? -6.137 -5.236 -5.972 1.00 98.81 100 PHE A O 1
ATOM 737 N N . ALA A 1 101 ? -6.834 -5.250 -3.832 1.00 98.75 101 ALA A N 1
ATOM 738 C CA . ALA A 1 101 ? -6.114 -6.456 -3.451 1.00 98.75 101 ALA A CA 1
ATOM 739 C C . ALA A 1 101 ? -7.140 -7.576 -3.271 1.00 98.75 101 ALA A C 1
ATOM 741 O O . ALA A 1 101 ? -8.098 -7.386 -2.534 1.00 98.75 101 ALA A O 1
ATOM 742 N N . GLU A 1 102 ? -6.971 -8.727 -3.921 1.00 98.62 102 GLU A N 1
ATOM 743 C CA . GLU A 1 102 ? -7.937 -9.824 -3.733 1.00 98.62 102 GLU A CA 1
ATOM 744 C C . GLU A 1 102 ? -7.937 -10.343 -2.295 1.00 98.62 102 GLU A C 1
ATOM 746 O O . GLU A 1 102 ? -8.999 -10.612 -1.753 1.00 98.62 102 GLU A O 1
ATOM 751 N N . ASN A 1 103 ? -6.758 -10.466 -1.678 1.00 98.75 103 ASN A N 1
ATOM 752 C CA . ASN A 1 103 ? -6.612 -11.078 -0.359 1.00 98.75 103 ASN A CA 1
ATOM 753 C C . ASN A 1 103 ? -6.159 -10.036 0.672 1.00 98.75 103 ASN A C 1
ATOM 755 O O . ASN A 1 103 ? -6.966 -9.578 1.473 1.00 98.75 103 ASN A O 1
ATOM 759 N N . ALA A 1 104 ? -4.888 -9.618 0.644 1.00 98.75 104 ALA A N 1
ATOM 760 C CA . ALA A 1 104 ? -4.348 -8.698 1.643 1.00 98.75 104 ALA A CA 1
ATOM 761 C C . ALA A 1 104 ? -3.809 -7.388 1.057 1.00 98.75 104 ALA A C 1
ATOM 763 O O . ALA A 1 104 ? -3.055 -7.368 0.075 1.00 98.75 104 ALA A O 1
ATOM 764 N N . LEU A 1 105 ? -4.132 -6.298 1.748 1.00 98.88 105 LEU A N 1
ATOM 765 C CA . LEU A 1 105 ? -3.530 -4.983 1.610 1.00 98.88 105 LEU A CA 1
ATOM 766 C C . LEU A 1 105 ? -2.623 -4.701 2.812 1.00 98.88 105 LEU A C 1
ATOM 768 O O . LEU A 1 105 ? -3.072 -4.644 3.951 1.00 98.88 105 LEU A O 1
ATOM 772 N N . ILE A 1 106 ? -1.341 -4.471 2.559 1.00 98.94 106 ILE A N 1
ATOM 773 C CA . ILE A 1 106 ? -0.360 -4.096 3.574 1.00 98.94 106 ILE A CA 1
ATOM 774 C C . ILE A 1 106 ? 0.227 -2.746 3.182 1.00 98.94 106 ILE A C 1
ATOM 776 O O . ILE A 1 106 ? 0.895 -2.631 2.153 1.00 98.94 106 ILE A O 1
ATOM 780 N N . LEU A 1 107 ? -0.004 -1.726 4.006 1.00 98.94 107 LEU A N 1
ATOM 781 C CA . LEU A 1 107 ? 0.570 -0.393 3.826 1.00 98.94 107 LEU A CA 1
ATOM 782 C C . LEU A 1 107 ? 1.458 -0.061 5.023 1.00 98.94 107 LEU A C 1
ATOM 784 O O . LEU A 1 107 ? 0.998 -0.077 6.160 1.00 98.94 107 LEU A O 1
ATOM 788 N N . ASN A 1 108 ? 2.723 0.266 4.768 1.00 98.88 108 ASN A N 1
ATOM 789 C CA . ASN A 1 108 ? 3.687 0.654 5.795 1.00 98.88 108 ASN A CA 1
ATOM 790 C C . ASN A 1 108 ? 4.346 1.993 5.439 1.00 98.88 108 ASN A C 1
ATOM 792 O O . ASN A 1 108 ? 5.280 2.039 4.633 1.00 98.88 108 ASN A O 1
ATOM 796 N N . ALA A 1 109 ? 3.851 3.080 6.024 1.00 98.88 109 ALA A N 1
ATOM 797 C CA . ALA A 1 109 ? 4.329 4.433 5.783 1.00 98.88 109 ALA A CA 1
ATOM 798 C C . ALA A 1 109 ? 5.256 4.919 6.904 1.00 98.88 109 ALA A C 1
ATOM 800 O O . ALA A 1 109 ? 4.938 4.817 8.088 1.00 98.88 109 ALA A O 1
ATOM 801 N N . GLY A 1 110 ? 6.378 5.526 6.518 1.00 98.75 110 GLY A N 1
ATOM 802 C CA . GLY A 1 110 ? 7.285 6.218 7.433 1.00 98.75 110 GLY A CA 1
ATOM 803 C C . GLY A 1 110 ? 6.732 7.533 7.984 1.00 98.75 110 GLY A C 1
ATOM 804 O O . GLY A 1 110 ? 7.300 8.064 8.933 1.00 98.75 110 GLY A O 1
ATOM 805 N N . ASP A 1 111 ? 5.641 8.047 7.409 1.00 98.81 111 ASP A N 1
ATOM 806 C CA . ASP A 1 111 ? 4.938 9.238 7.889 1.00 98.81 111 ASP A CA 1
ATOM 807 C C . ASP A 1 111 ? 3.439 8.958 8.088 1.00 98.81 111 ASP A C 1
ATOM 809 O O . ASP A 1 111 ? 3.071 8.370 9.104 1.00 98.81 111 ASP A O 1
ATOM 813 N N . THR A 1 112 ? 2.578 9.310 7.127 1.00 98.88 112 THR A N 1
ATOM 814 C CA . THR A 1 112 ? 1.116 9.123 7.220 1.00 98.88 112 THR A CA 1
ATOM 815 C C . THR A 1 112 ? 0.576 8.171 6.154 1.00 98.88 112 THR A C 1
ATOM 817 O O . THR A 1 112 ? 1.186 7.979 5.101 1.00 98.88 112 THR A O 1
ATOM 820 N N . ILE A 1 113 ? -0.593 7.579 6.398 1.00 98.94 113 ILE A N 1
ATOM 821 C CA . ILE A 1 113 ? -1.391 6.926 5.350 1.00 98.94 113 ILE A CA 1
ATOM 822 C C . ILE A 1 113 ? -2.634 7.779 5.106 1.00 98.94 113 ILE A C 1
ATOM 824 O O . ILE A 1 113 ? -3.445 7.972 6.009 1.00 98.94 113 ILE A O 1
ATOM 828 N N . ASN A 1 114 ? -2.797 8.272 3.879 1.00 98.75 114 ASN A N 1
ATOM 829 C CA . ASN A 1 114 ? -3.895 9.158 3.506 1.00 98.75 114 ASN A CA 1
ATOM 830 C C . ASN A 1 114 ? -4.735 8.553 2.391 1.00 98.75 114 ASN A C 1
ATOM 832 O O . ASN A 1 114 ? -4.225 7.863 1.505 1.00 98.75 114 ASN A O 1
ATOM 836 N N . LYS A 1 115 ? -6.025 8.879 2.405 1.00 97.44 115 LYS A N 1
ATOM 837 C CA . LYS A 1 115 ? -6.940 8.568 1.314 1.00 97.44 115 LYS A CA 1
ATOM 838 C C . LYS A 1 115 ? -6.950 9.707 0.302 1.00 97.44 115 LYS A C 1
ATOM 840 O O . LYS A 1 115 ? -7.096 10.871 0.673 1.00 97.44 115 LYS A O 1
ATOM 845 N N . THR A 1 116 ? -6.838 9.362 -0.972 1.00 96.50 116 THR A N 1
ATOM 846 C CA . THR A 1 116 ? -7.151 10.241 -2.108 1.00 96.50 116 THR A CA 1
ATOM 847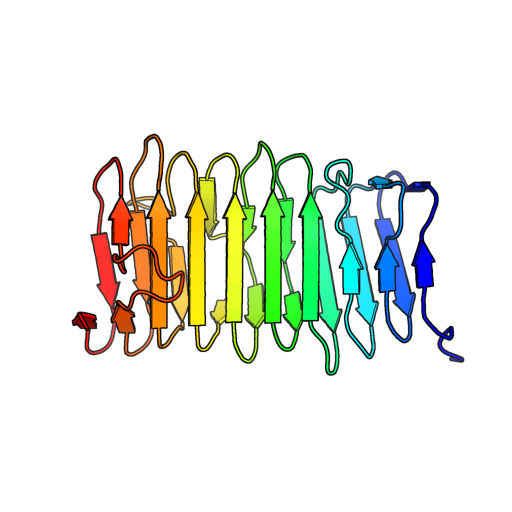 C C . THR A 1 116 ? -8.345 9.670 -2.880 1.00 96.50 116 THR A C 1
ATOM 849 O O . THR A 1 116 ? -8.953 8.701 -2.437 1.00 96.50 116 THR A O 1
ATOM 852 N N . GLU A 1 117 ? -8.757 10.253 -4.005 1.00 93.94 117 GLU A N 1
ATOM 853 C CA . GLU A 1 117 ? -9.933 9.772 -4.748 1.00 93.94 117 GLU A CA 1
ATOM 854 C C . GLU A 1 117 ? -9.795 8.303 -5.202 1.00 93.94 117 GLU A C 1
ATOM 856 O O . GLU A 1 117 ? -8.742 7.887 -5.682 1.00 93.94 117 GLU A O 1
ATOM 861 N N . GLY A 1 118 ? -10.858 7.503 -5.057 1.00 96.06 118 GLY A N 1
ATOM 862 C CA . GLY A 1 118 ? -10.901 6.103 -5.509 1.00 96.06 118 GLY A CA 1
ATOM 863 C C . GLY A 1 118 ? -11.499 5.133 -4.491 1.00 96.06 118 GLY A C 1
ATOM 864 O O . GLY A 1 118 ? -11.909 5.547 -3.407 1.00 96.06 118 GLY A O 1
ATOM 865 N N . THR A 1 119 ? -11.485 3.841 -4.813 1.00 97.38 119 THR A N 1
ATOM 866 C CA . THR A 1 119 ? -11.972 2.766 -3.930 1.00 97.38 119 THR A CA 1
ATOM 867 C C . THR A 1 119 ? -10.820 1.868 -3.496 1.00 97.38 119 THR A C 1
ATOM 869 O O . THR A 1 119 ? -9.986 1.492 -4.319 1.00 97.38 119 THR A O 1
ATOM 872 N N . ILE A 1 120 ? -10.775 1.515 -2.212 1.00 98.69 120 ILE A N 1
ATOM 873 C CA . ILE A 1 120 ? -9.774 0.602 -1.654 1.00 98.69 120 ILE A CA 1
ATOM 874 C C . ILE A 1 120 ? -10.506 -0.624 -1.117 1.00 98.69 120 ILE A C 1
ATOM 876 O O . ILE A 1 120 ? -11.341 -0.468 -0.230 1.00 98.69 120 ILE A O 1
ATOM 880 N N . THR A 1 121 ? -10.192 -1.812 -1.634 1.00 98.62 121 THR A N 1
ATOM 881 C CA . THR A 1 121 ? -10.808 -3.076 -1.205 1.00 98.62 121 THR A CA 1
ATOM 882 C C . THR A 1 121 ? -9.760 -4.162 -0.965 1.00 98.62 121 THR A C 1
ATOM 884 O O . THR A 1 121 ? -8.792 -4.267 -1.728 1.00 98.62 121 THR A O 1
ATOM 887 N N . ALA A 1 122 ? -9.977 -4.981 0.064 1.00 98.69 122 ALA A N 1
ATOM 888 C CA . ALA A 1 122 ? -9.248 -6.223 0.337 1.00 98.69 122 ALA A CA 1
ATOM 889 C C . ALA A 1 122 ? -10.073 -7.142 1.255 1.00 98.69 122 ALA A C 1
ATOM 891 O O . ALA A 1 122 ? -11.071 -6.704 1.815 1.00 98.69 122 ALA A O 1
ATOM 892 N N . GLU A 1 123 ? -9.671 -8.395 1.465 1.00 98.56 123 GLU A N 1
ATOM 893 C CA . GLU A 1 123 ? -10.219 -9.171 2.589 1.00 98.56 123 GLU A CA 1
ATOM 894 C C . GLU A 1 123 ? -9.578 -8.716 3.907 1.00 98.56 123 GLU A C 1
ATOM 896 O O . GLU A 1 123 ? -10.280 -8.408 4.875 1.00 98.56 123 GLU A O 1
ATOM 901 N N . ASP A 1 124 ? -8.249 -8.607 3.904 1.00 98.81 124 ASP A N 1
ATOM 902 C CA . ASP A 1 124 ? -7.427 -8.221 5.047 1.00 98.81 124 ASP A CA 1
ATOM 903 C C . ASP A 1 124 ? -6.708 -6.902 4.781 1.00 98.81 124 ASP A C 1
ATOM 905 O O . ASP A 1 124 ? -6.111 -6.711 3.718 1.00 98.81 124 ASP A O 1
ATOM 909 N N . ALA A 1 125 ? -6.666 -6.024 5.780 1.00 98.81 125 ALA A N 1
ATOM 910 C CA . ALA A 1 125 ? -5.775 -4.874 5.785 1.00 98.81 125 ALA A CA 1
ATOM 911 C C . ALA A 1 125 ? -4.871 -4.864 7.018 1.00 98.81 125 ALA A C 1
ATOM 913 O O . ALA A 1 125 ? -5.342 -4.984 8.147 1.00 98.81 125 ALA A O 1
ATOM 914 N N . ILE A 1 126 ? -3.575 -4.646 6.784 1.00 98.88 126 ILE A N 1
ATOM 915 C CA . ILE A 1 126 ? -2.599 -4.278 7.813 1.00 98.88 126 ILE A CA 1
ATOM 916 C C . ILE A 1 126 ? -2.072 -2.889 7.468 1.00 98.88 126 ILE A C 1
ATOM 918 O O . ILE A 1 126 ? -1.374 -2.709 6.465 1.00 98.88 126 ILE A O 1
ATOM 922 N N . LEU A 1 127 ? -2.412 -1.896 8.284 1.00 98.88 127 LEU A N 1
ATOM 923 C CA . LEU A 1 127 ? -2.049 -0.501 8.043 1.00 98.88 127 LEU A CA 1
ATOM 924 C C . LEU A 1 127 ? -1.108 -0.013 9.139 1.00 98.88 127 LEU A C 1
ATOM 926 O O . LEU A 1 127 ? -1.451 -0.032 10.315 1.00 98.88 127 LEU A O 1
ATOM 930 N N . LYS A 1 128 ? 0.077 0.462 8.761 1.00 98.81 128 LYS A N 1
ATOM 931 C CA . LYS A 1 128 ? 1.067 0.989 9.696 1.00 98.81 128 LYS A CA 1
ATOM 932 C C . LYS A 1 128 ? 1.573 2.354 9.257 1.00 98.81 128 LYS A C 1
ATOM 934 O O . LYS A 1 128 ? 2.072 2.498 8.144 1.00 98.81 128 LYS A O 1
ATOM 939 N N . ALA A 1 129 ? 1.497 3.329 10.153 1.00 98.81 129 ALA A N 1
ATOM 940 C CA . ALA A 1 129 ? 2.031 4.671 9.950 1.00 98.81 129 ALA A CA 1
ATOM 941 C C . ALA A 1 129 ? 2.785 5.167 11.191 1.00 98.81 129 ALA A C 1
ATOM 943 O O . ALA A 1 129 ? 2.601 4.651 12.296 1.00 98.81 129 ALA A O 1
ATOM 944 N N . ALA A 1 130 ? 3.632 6.181 11.020 1.00 98.62 130 ALA A N 1
ATOM 945 C CA . ALA A 1 130 ? 4.292 6.837 12.143 1.00 98.62 130 ALA A CA 1
ATOM 946 C C . ALA A 1 130 ? 3.414 7.937 12.758 1.00 98.62 130 ALA A C 1
ATOM 948 O O . ALA A 1 130 ? 3.333 8.045 13.982 1.00 98.62 130 ALA A O 1
ATOM 949 N N . ASN A 1 131 ? 2.772 8.751 11.916 1.00 98.44 131 ASN A N 1
ATOM 950 C CA . ASN A 1 131 ? 2.158 10.023 12.305 1.00 98.44 131 ASN A CA 1
ATOM 951 C C . ASN A 1 131 ? 0.661 10.123 11.959 1.00 98.44 131 ASN A C 1
ATOM 953 O O . ASN A 1 131 ? 0.128 11.225 11.820 1.00 98.44 131 ASN A O 1
ATOM 957 N N . GLY A 1 132 ? -0.023 8.987 11.826 1.00 98.56 132 GLY A N 1
ATOM 958 C CA . GLY A 1 132 ? -1.473 8.919 11.649 1.00 98.56 132 GLY A CA 1
ATOM 959 C C . GLY A 1 132 ? -1.944 8.249 10.359 1.00 98.56 132 GLY A C 1
ATOM 960 O O . GLY A 1 132 ? -1.206 8.089 9.381 1.00 98.56 132 GLY A O 1
ATOM 961 N N . ILE A 1 133 ? -3.211 7.840 10.382 1.00 98.88 133 ILE A N 1
ATOM 962 C CA . ILE A 1 133 ? -3.905 7.158 9.287 1.00 98.88 133 ILE A CA 1
ATOM 963 C C . ILE A 1 133 ? -5.265 7.826 9.117 1.00 98.88 133 ILE A C 1
ATOM 965 O O . ILE A 1 133 ? -6.118 7.717 9.994 1.00 98.88 133 ILE A O 1
ATOM 969 N N . GLY A 1 134 ? -5.457 8.527 8.001 1.00 98.69 134 GLY A N 1
ATOM 970 C CA . GLY A 1 134 ? -6.619 9.388 7.789 1.00 98.69 134 GLY A CA 1
ATOM 971 C C . GLY A 1 134 ? -6.674 10.593 8.738 1.00 98.69 134 GLY A C 1
ATOM 972 O O . GLY A 1 134 ? -5.859 10.766 9.647 1.00 98.69 134 GLY A O 1
ATOM 973 N N . THR A 1 135 ? -7.665 11.453 8.523 1.00 97.88 135 THR A N 1
ATOM 974 C CA . THR A 1 135 ? -7.969 12.603 9.386 1.00 97.88 135 THR A CA 1
ATOM 975 C C . THR A 1 135 ? -9.463 12.658 9.695 1.00 97.88 135 THR A C 1
ATOM 977 O O . THR A 1 135 ? -10.261 11.956 9.078 1.00 97.88 135 THR A O 1
ATOM 980 N N . GLN A 1 136 ? -9.860 13.513 10.639 1.00 96.81 136 GLN A N 1
ATOM 981 C CA . GLN A 1 136 ? -11.272 13.701 10.984 1.00 96.81 136 GLN A CA 1
ATOM 982 C C . GLN A 1 136 ? -12.107 14.150 9.773 1.00 96.81 136 GLN A C 1
ATOM 984 O O . GLN A 1 136 ? -13.220 13.672 9.583 1.00 96.81 136 GLN A O 1
ATOM 989 N N . ASP A 1 137 ? -11.547 15.030 8.939 1.00 96.81 137 ASP A N 1
ATOM 990 C CA . ASP A 1 137 ? -12.227 15.571 7.756 1.00 96.81 137 ASP A CA 1
ATOM 991 C C . ASP A 1 137 ? -12.079 14.671 6.519 1.00 96.81 137 ASP A C 1
ATOM 993 O O . ASP A 1 137 ? -12.837 14.796 5.559 1.00 96.81 137 ASP A O 1
ATOM 997 N N . ASN A 1 138 ? -11.095 13.769 6.524 1.00 97.38 138 ASN A N 1
ATOM 998 C CA . ASN A 1 138 ? -10.828 12.827 5.444 1.00 97.38 138 ASN A CA 1
ATOM 999 C C . ASN A 1 138 ? -10.389 11.485 6.036 1.00 97.38 138 ASN A C 1
ATOM 1001 O O . ASN A 1 138 ? -9.198 11.152 6.080 1.00 97.38 138 ASN A O 1
ATOM 1005 N N . SER A 1 139 ? -11.369 10.737 6.543 1.00 98.06 139 SER A N 1
ATOM 1006 C CA . SER A 1 139 ? -11.135 9.393 7.064 1.00 98.06 139 SER A CA 1
ATOM 1007 C C . SER A 1 139 ? -10.556 8.498 5.973 1.00 98.06 139 SER A C 1
ATOM 1009 O O . SER A 1 139 ? -10.856 8.646 4.786 1.00 98.06 139 SER A O 1
ATOM 1011 N N . PHE A 1 140 ? -9.725 7.542 6.369 1.00 98.56 140 PHE A N 1
ATOM 1012 C CA . PHE A 1 140 ? -9.222 6.538 5.453 1.00 98.56 140 PHE A CA 1
ATOM 1013 C C . PHE A 1 140 ? -10.336 5.534 5.142 1.00 98.56 140 PHE A C 1
ATOM 1015 O O . PHE A 1 140 ? -10.551 4.562 5.868 1.00 98.56 140 PHE A O 1
ATOM 1022 N N . THR A 1 141 ? -11.099 5.833 4.090 1.00 98.19 141 THR A N 1
ATOM 1023 C CA . THR A 1 141 ? -12.222 5.004 3.651 1.00 98.19 141 THR A CA 1
ATOM 1024 C C . THR A 1 141 ? -11.736 3.768 2.904 1.00 98.19 141 THR A C 1
ATOM 1026 O O . THR A 1 141 ? -10.979 3.879 1.934 1.00 98.19 141 THR A O 1
ATOM 1029 N N . ILE A 1 142 ? -12.200 2.599 3.338 1.00 98.25 142 ILE A N 1
ATOM 1030 C CA . ILE A 1 142 ? -11.780 1.286 2.845 1.00 98.25 142 ILE A CA 1
ATOM 1031 C C . ILE A 1 142 ? -12.947 0.285 2.911 1.00 98.25 142 ILE A C 1
ATOM 1033 O O . ILE A 1 142 ? -13.922 0.509 3.621 1.00 98.25 142 ILE A O 1
ATOM 1037 N N . GLU A 1 143 ? -12.861 -0.814 2.169 1.00 98.19 143 GLU A N 1
ATOM 1038 C CA . GLU A 1 143 ? -13.731 -1.981 2.309 1.00 98.19 143 GLU A CA 1
ATOM 1039 C C . GLU A 1 143 ? -12.877 -3.218 2.601 1.00 98.19 143 GLU A C 1
ATOM 1041 O O . GLU A 1 143 ? -12.247 -3.773 1.699 1.00 98.19 143 GLU A O 1
ATOM 1046 N N . VAL A 1 144 ? -12.822 -3.617 3.872 1.00 98.38 144 VAL A N 1
ATOM 1047 C CA . VAL A 1 144 ? -12.181 -4.860 4.318 1.00 98.38 144 VAL A CA 1
ATOM 1048 C C . VAL A 1 144 ? -13.031 -5.626 5.314 1.00 98.38 144 VAL A C 1
ATOM 1050 O O . VAL A 1 144 ? -13.863 -5.045 6.010 1.00 98.38 144 VAL A O 1
ATOM 1053 N N . ASN A 1 145 ? -12.757 -6.928 5.415 1.00 98.25 145 ASN A N 1
ATOM 1054 C CA . ASN A 1 145 ? -13.389 -7.822 6.383 1.00 98.25 145 ASN A CA 1
ATOM 1055 C C . ASN A 1 145 ? -12.606 -7.879 7.698 1.00 98.25 145 ASN A C 1
ATOM 1057 O O . ASN A 1 145 ? -13.201 -8.054 8.764 1.00 98.25 145 ASN A O 1
ATOM 1061 N N . ARG A 1 146 ? -11.271 -7.783 7.628 1.00 98.56 146 ARG A N 1
ATOM 1062 C CA . ARG A 1 146 ? -10.364 -7.853 8.779 1.00 98.56 146 ARG A CA 1
ATOM 1063 C C . ARG A 1 146 ? -9.357 -6.714 8.750 1.00 98.56 146 ARG A C 1
ATOM 1065 O O . ARG A 1 146 ? -8.739 -6.466 7.717 1.00 98.56 146 ARG A O 1
ATOM 1072 N N . LEU A 1 147 ? -9.175 -6.046 9.884 1.00 98.62 147 LEU A N 1
ATOM 1073 C CA . LEU A 1 147 ? -8.259 -4.916 10.007 1.00 98.62 147 LEU A CA 1
ATOM 1074 C C . LEU A 1 147 ? -7.368 -5.047 11.240 1.00 98.62 147 LEU A C 1
ATOM 1076 O O . LEU A 1 147 ? -7.851 -5.270 12.351 1.00 98.62 147 LEU A O 1
ATOM 1080 N N . ASP A 1 148 ? -6.082 -4.825 10.994 1.00 98.75 148 ASP A N 1
ATOM 1081 C CA . ASP A 1 148 ? -5.018 -4.616 11.967 1.00 98.75 148 ASP A CA 1
ATOM 1082 C C . ASP A 1 148 ? -4.363 -3.266 11.651 1.00 98.75 148 ASP A C 1
ATOM 1084 O O . ASP A 1 148 ? -4.045 -2.966 10.492 1.00 98.75 148 ASP A O 1
ATOM 1088 N N . ILE A 1 149 ? -4.236 -2.401 12.652 1.00 98.38 149 ILE A N 1
ATOM 1089 C CA . ILE A 1 149 ? -3.812 -1.025 12.427 1.00 98.38 149 ILE A CA 1
ATOM 1090 C C . ILE A 1 149 ? -2.904 -0.493 13.529 1.00 98.38 149 ILE A C 1
ATOM 1092 O O . ILE A 1 149 ? -3.200 -0.568 14.720 1.00 98.38 149 ILE A O 1
ATOM 1096 N N . VAL A 1 150 ? -1.799 0.119 13.107 1.00 98.31 150 VAL A N 1
ATOM 1097 C CA . VAL A 1 150 ? -0.754 0.625 13.991 1.00 98.31 150 VAL A CA 1
ATOM 1098 C C . VAL A 1 150 ? -0.384 2.060 13.624 1.00 98.31 150 VAL A C 1
ATOM 1100 O O . VAL A 1 150 ? -0.058 2.373 12.479 1.00 98.31 150 VAL A O 1
ATOM 1103 N N . ASN A 1 151 ? -0.356 2.933 14.625 1.00 97.81 151 ASN A N 1
ATOM 1104 C CA . ASN A 1 151 ? 0.168 4.287 14.539 1.00 97.81 151 ASN A CA 1
ATOM 1105 C C . ASN A 1 151 ? 1.169 4.531 15.678 1.00 97.81 151 ASN A C 1
ATOM 1107 O O . ASN A 1 151 ? 0.783 4.585 16.845 1.00 97.81 151 ASN A O 1
ATOM 1111 N N . THR A 1 152 ? 2.461 4.644 15.356 1.00 97.06 152 THR A N 1
ATOM 1112 C CA . THR A 1 152 ? 3.526 4.427 16.356 1.00 97.06 152 THR A CA 1
ATOM 1113 C C . THR A 1 152 ? 4.027 5.664 17.091 1.00 97.06 152 THR A C 1
ATOM 1115 O O . THR A 1 152 ? 4.659 5.514 18.135 1.00 97.06 152 THR A O 1
ATOM 1118 N N . THR A 1 153 ? 3.856 6.871 16.547 1.00 97.06 153 THR A N 1
ATOM 1119 C CA . THR A 1 153 ? 4.558 8.063 17.058 1.00 97.06 153 THR A CA 1
ATOM 1120 C C . THR A 1 153 ? 3.610 9.186 17.438 1.00 97.06 153 THR A C 1
ATOM 1122 O O . THR A 1 153 ? 3.644 9.647 18.577 1.00 97.06 153 THR A O 1
ATOM 1125 N N . SER A 1 154 ? 2.789 9.657 16.504 1.00 96.25 154 SER A N 1
ATOM 1126 C CA . SER A 1 154 ? 1.878 10.782 16.735 1.00 96.25 154 SER A CA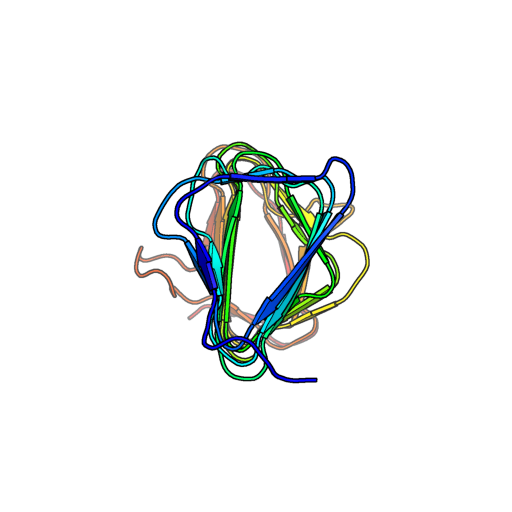 1
ATOM 1127 C C . SER A 1 154 ? 0.680 10.731 15.788 1.00 96.25 154 SER A C 1
ATOM 1129 O O . SER A 1 154 ? 0.531 9.779 15.034 1.00 96.25 154 SER A O 1
ATOM 1131 N N . GLY A 1 155 ? -0.200 11.731 15.824 1.00 96.06 155 GLY A N 1
ATOM 1132 C CA . GLY A 1 155 ? -1.389 11.750 14.973 1.00 96.06 155 GLY A CA 1
ATOM 1133 C C . GLY A 1 155 ? -2.453 10.740 15.400 1.00 96.06 155 GLY A C 1
ATOM 1134 O O . GLY A 1 155 ? -2.324 10.059 16.412 1.00 96.06 155 GLY A O 1
ATOM 1135 N N . ASN A 1 156 ? -3.540 10.694 14.640 1.00 97.94 156 ASN A N 1
ATOM 1136 C CA . ASN A 1 156 ? -4.731 9.917 14.967 1.00 97.94 156 ASN A CA 1
ATOM 1137 C C . ASN A 1 156 ? -4.981 8.827 13.918 1.00 97.94 156 ASN A C 1
ATOM 1139 O O . ASN A 1 156 ? -4.411 8.864 12.828 1.00 97.94 156 ASN A O 1
ATOM 1143 N N . ILE A 1 157 ? -5.871 7.892 14.240 1.00 98.62 157 ILE A N 1
ATOM 1144 C CA . ILE A 1 157 ? -6.428 6.919 13.299 1.00 98.62 157 ILE A CA 1
ATOM 1145 C C . ILE A 1 157 ? -7.891 7.281 13.047 1.00 98.62 157 ILE A C 1
ATOM 1147 O O . ILE A 1 157 ? -8.688 7.288 13.979 1.00 98.62 157 ILE A O 1
ATOM 1151 N N . TYR A 1 158 ? -8.237 7.556 11.796 1.00 98.62 158 TYR A N 1
ATOM 1152 C CA . TYR A 1 158 ? -9.598 7.776 11.321 1.00 98.62 158 TYR A CA 1
ATOM 1153 C C . TYR A 1 158 ? -9.884 6.809 10.174 1.00 98.62 158 TYR A C 1
ATOM 1155 O O . TYR A 1 158 ? -9.342 6.971 9.081 1.00 98.62 158 TYR A O 1
ATOM 1163 N N . ILE A 1 159 ? -10.716 5.798 10.423 1.00 98.56 159 ILE A N 1
ATOM 1164 C CA . ILE A 1 159 ? -11.082 4.755 9.451 1.00 98.56 159 ILE A CA 1
ATOM 1165 C C . ILE A 1 159 ? -12.587 4.786 9.216 1.00 98.56 159 ILE A C 1
ATOM 1167 O O . ILE A 1 159 ? -13.361 4.867 10.166 1.00 98.56 159 ILE A O 1
ATOM 1171 N N . SER A 1 160 ? -12.991 4.649 7.954 1.00 97.94 160 SER A N 1
ATOM 1172 C CA . SER A 1 160 ? -14.388 4.439 7.575 1.00 97.94 160 SER A CA 1
ATOM 1173 C C . SER A 1 160 ? -14.498 3.176 6.722 1.00 97.94 160 SER A C 1
ATOM 1175 O O . SER A 1 160 ? -14.107 3.176 5.556 1.00 97.94 160 SER A O 1
ATOM 1177 N N . ASN A 1 161 ? -14.991 2.081 7.301 1.00 98.12 161 ASN A N 1
ATOM 1178 C CA . ASN A 1 161 ? -15.204 0.832 6.572 1.00 98.12 161 ASN A CA 1
ATOM 1179 C C . ASN A 1 161 ? -16.615 0.787 5.971 1.00 98.12 161 ASN A C 1
ATOM 1181 O O . ASN A 1 161 ? -17.603 1.029 6.672 1.00 98.12 161 ASN A O 1
ATOM 1185 N N . THR A 1 162 ? -16.748 0.460 4.688 1.00 94.19 162 THR A N 1
ATOM 1186 C CA . THR A 1 162 ? -18.062 0.371 4.018 1.00 94.19 162 THR A CA 1
ATOM 1187 C C . THR A 1 162 ? -18.784 -0.963 4.249 1.00 94.19 162 THR A C 1
ATOM 1189 O O . THR A 1 162 ? -19.985 -1.044 3.995 1.00 94.19 162 THR A O 1
ATOM 1192 N N . GLY A 1 163 ? -18.097 -1.981 4.783 1.00 90.56 163 GLY A N 1
ATOM 1193 C CA . GLY A 1 163 ? -18.633 -3.320 5.062 1.00 90.56 163 GLY A CA 1
ATOM 1194 C C . GLY A 1 163 ? -18.618 -3.722 6.542 1.00 90.56 163 GLY A C 1
ATOM 1195 O O . GLY A 1 163 ? -18.374 -2.902 7.434 1.00 90.56 163 GLY A O 1
ATOM 1196 N N . GLU A 1 164 ? -18.891 -5.005 6.804 1.00 94.06 164 GLU A N 1
ATOM 1197 C CA . GLU A 1 164 ? -18.646 -5.618 8.119 1.00 94.06 164 GLU A CA 1
ATOM 1198 C C . GLU A 1 164 ? -17.150 -5.583 8.416 1.00 94.06 164 GLU A C 1
ATOM 1200 O O . GLU A 1 164 ? -16.344 -5.875 7.537 1.00 94.06 164 GLU A O 1
ATOM 1205 N N . LEU A 1 165 ? -16.786 -5.216 9.643 1.00 98.00 165 LEU A N 1
ATOM 1206 C CA . LEU A 1 165 ? -15.391 -5.114 10.043 1.00 98.00 165 LEU A CA 1
ATOM 1207 C C . LEU A 1 165 ? -15.120 -5.960 11.278 1.00 98.00 165 LEU A C 1
ATOM 1209 O O . LEU A 1 165 ? -15.751 -5.782 12.319 1.00 98.00 165 LEU A O 1
ATOM 1213 N N . ASN A 1 166 ? -14.108 -6.812 11.178 1.00 98.12 166 ASN A N 1
ATOM 1214 C CA . ASN A 1 166 ? -13.522 -7.507 12.309 1.00 98.12 166 ASN A CA 1
ATOM 1215 C C . ASN A 1 166 ? -12.157 -6.890 12.620 1.00 98.12 166 ASN A C 1
ATOM 1217 O O . ASN A 1 166 ? -11.235 -6.950 11.807 1.00 98.12 166 ASN A O 1
ATOM 1221 N N . LEU A 1 167 ? -12.016 -6.309 13.804 1.00 98.06 167 LEU A N 1
ATOM 1222 C CA . LEU A 1 167 ? -10.721 -5.901 14.332 1.00 98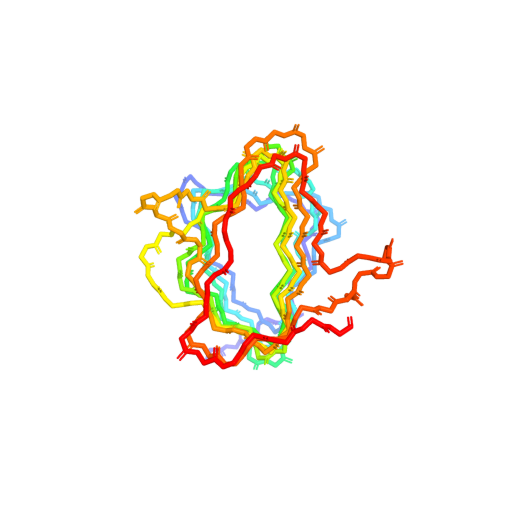.06 167 LEU A CA 1
ATOM 1223 C C . LEU A 1 167 ? -10.049 -7.133 14.932 1.00 98.06 167 LEU A C 1
ATOM 1225 O O . LEU A 1 167 ? -10.584 -7.723 15.871 1.00 98.06 167 LEU A O 1
ATOM 1229 N N . ILE A 1 168 ? -8.916 -7.534 14.360 1.00 98.00 168 ILE A N 1
ATOM 1230 C CA . ILE A 1 168 ? -8.205 -8.766 14.711 1.00 98.00 168 ILE A CA 1
ATOM 1231 C C . ILE A 1 168 ? -6.694 -8.558 14.593 1.00 98.00 168 ILE A C 1
ATOM 1233 O O . ILE A 1 168 ? -6.229 -7.855 13.703 1.00 98.00 168 ILE A O 1
ATOM 1237 N N . ASP A 1 169 ? -5.935 -9.187 15.487 1.00 97.69 169 ASP A N 1
ATOM 1238 C CA . ASP A 1 169 ? -4.471 -9.221 15.439 1.00 97.69 169 ASP A CA 1
ATOM 1239 C C . ASP A 1 169 ? -3.992 -10.091 14.257 1.00 97.69 169 ASP A C 1
ATOM 1241 O O . ASP A 1 169 ? -3.925 -11.323 14.340 1.00 97.69 169 ASP A O 1
ATOM 1245 N N . LEU A 1 170 ? -3.710 -9.450 13.121 1.00 97.81 170 LEU A N 1
ATOM 1246 C CA . LEU A 1 170 ? -3.205 -10.099 11.908 1.00 97.81 170 LEU A CA 1
ATOM 1247 C C . LEU A 1 170 ? -1.676 -10.203 11.932 1.00 97.81 170 LEU A C 1
ATOM 1249 O O . LEU A 1 170 ? -1.105 -11.130 11.344 1.00 97.81 170 LEU A O 1
ATOM 1253 N N . ASN A 1 171 ? -1.009 -9.255 12.592 1.00 95.56 171 ASN A N 1
ATOM 1254 C CA . ASN A 1 171 ? 0.442 -9.111 12.598 1.00 95.56 171 ASN A CA 1
ATOM 1255 C C . ASN A 1 171 ? 1.134 -9.903 13.740 1.00 95.56 171 ASN A C 1
ATOM 1257 O O . ASN A 1 171 ? 2.348 -10.129 13.684 1.00 95.56 171 ASN A O 1
ATOM 1261 N N . LYS A 1 172 ? 0.349 -10.420 14.694 1.00 95.69 172 LYS A N 1
ATOM 1262 C CA . LYS A 1 172 ? 0.737 -11.213 15.874 1.00 95.69 172 LYS A CA 1
ATOM 1263 C C . LYS A 1 172 ? 1.480 -10.425 16.957 1.00 95.69 172 LYS A C 1
ATOM 1265 O O . LYS A 1 172 ? 2.325 -11.000 17.652 1.00 95.69 172 LYS A O 1
ATOM 1270 N N . ASP A 1 173 ? 1.188 -9.137 17.111 1.00 95.25 173 ASP A N 1
ATOM 1271 C CA . ASP A 1 173 ? 1.709 -8.286 18.190 1.00 95.25 173 ASP A CA 1
ATOM 1272 C C . ASP A 1 173 ? 0.804 -8.254 19.438 1.00 95.25 173 ASP A C 1
ATOM 1274 O O . ASP A 1 173 ? 1.162 -7.654 20.458 1.00 95.25 173 ASP A O 1
ATOM 1278 N N . GLY A 1 174 ? -0.330 -8.958 19.395 1.00 96.56 174 GLY A N 1
ATOM 1279 C CA . GLY A 1 174 ? -1.316 -9.035 20.465 1.00 96.56 174 GLY A CA 1
ATOM 1280 C C . GLY A 1 174 ? -2.369 -7.926 20.433 1.00 96.56 174 GLY A C 1
ATOM 1281 O O . GLY A 1 174 ? -3.146 -7.829 21.387 1.00 96.56 174 GLY A O 1
ATOM 1282 N N . LYS A 1 175 ? -2.406 -7.080 19.395 1.00 96.06 175 LYS A N 1
ATOM 1283 C CA . LYS A 1 175 ? -3.358 -5.972 19.263 1.00 96.06 175 LYS A CA 1
ATOM 1284 C C . LYS A 1 175 ? -3.901 -5.883 17.835 1.00 96.06 175 LYS A C 1
ATOM 1286 O O . LYS A 1 175 ? -3.161 -5.841 16.871 1.00 96.06 175 LYS A O 1
ATOM 1291 N N . ALA A 1 176 ? -5.216 -5.721 17.703 1.00 96.81 176 ALA A N 1
ATOM 1292 C CA . ALA A 1 176 ? -5.814 -5.305 16.430 1.00 96.81 176 ALA A CA 1
ATOM 1293 C C . ALA A 1 176 ? -5.623 -3.801 16.149 1.00 96.81 176 ALA A C 1
ATOM 1295 O O . ALA A 1 176 ? -5.660 -3.358 15.005 1.00 96.81 176 ALA A O 1
ATOM 1296 N N . ILE A 1 177 ? -5.483 -2.996 17.208 1.00 97.31 177 ILE A N 1
ATOM 1297 C CA . ILE A 1 177 ? -5.282 -1.547 17.132 1.00 97.31 177 ILE A CA 1
ATOM 1298 C C . ILE A 1 177 ? -4.180 -1.168 18.119 1.00 97.31 177 ILE A C 1
ATOM 1300 O O . ILE A 1 177 ? -4.347 -1.348 19.329 1.00 97.31 177 ILE A O 1
ATOM 1304 N N . ASP A 1 178 ? -3.097 -0.575 17.624 1.00 96.81 178 ASP A N 1
ATOM 1305 C CA . ASP A 1 178 ? -2.067 0.052 18.453 1.00 96.81 178 ASP A CA 1
ATOM 1306 C C . ASP A 1 178 ? -1.859 1.507 18.034 1.00 96.81 178 ASP A C 1
ATOM 1308 O O . ASP A 1 178 ? -1.208 1.800 17.034 1.00 96.81 178 ASP A O 1
ATOM 1312 N N . ASN A 1 179 ? -2.450 2.440 18.776 1.00 96.12 179 ASN A N 1
ATOM 1313 C CA . ASN A 1 179 ? -2.465 3.852 18.415 1.00 96.12 179 ASN A CA 1
ATOM 1314 C C . ASN A 1 179 ? -1.811 4.710 19.496 1.00 96.12 179 ASN A C 1
ATOM 1316 O O . ASN A 1 179 ? -2.292 4.753 20.627 1.00 96.12 179 ASN A O 1
ATOM 1320 N N . ALA A 1 180 ? -0.759 5.443 19.132 1.00 95.25 180 ALA A N 1
ATOM 1321 C CA . ALA A 1 180 ? -0.109 6.402 20.020 1.00 95.25 180 ALA A CA 1
ATOM 1322 C C . ALA A 1 180 ? -0.965 7.655 20.303 1.00 95.25 180 ALA A C 1
ATOM 1324 O O . ALA A 1 180 ? -0.750 8.322 21.316 1.00 95.25 180 ALA A O 1
ATOM 1325 N N . GLY A 1 181 ? -1.907 7.996 19.415 1.00 93.81 181 GLY A N 1
ATOM 1326 C CA . GLY A 1 181 ? -2.819 9.133 19.572 1.00 93.81 181 GLY A CA 1
ATOM 1327 C C . GLY A 1 181 ? -4.261 8.717 19.859 1.00 93.81 181 GLY A C 1
ATOM 1328 O O . GLY A 1 181 ? -4.521 7.843 20.680 1.00 93.81 181 GLY A O 1
ATOM 1329 N N . GLY A 1 182 ? -5.217 9.372 19.199 1.00 94.62 182 GLY A N 1
ATOM 1330 C CA . GLY A 1 182 ? -6.652 9.083 19.295 1.00 94.62 182 GLY A CA 1
ATOM 1331 C C . GLY A 1 182 ? -7.293 8.862 17.925 1.00 94.62 182 GLY A C 1
ATOM 1332 O O . GLY A 1 182 ? -6.628 8.447 16.977 1.00 94.62 182 GLY A O 1
ATOM 1333 N N . GLY A 1 183 ? -8.586 9.159 17.813 1.00 95.88 183 GLY A N 1
ATOM 1334 C CA . GLY A 1 183 ? -9.344 9.091 16.562 1.00 95.88 183 GLY A CA 1
ATOM 1335 C C . GLY A 1 183 ? -10.563 8.176 16.654 1.00 95.88 183 GLY A C 1
ATOM 1336 O O . GLY A 1 183 ? -11.065 7.930 17.753 1.00 95.88 183 GLY A O 1
ATOM 1337 N N . SER A 1 184 ? -11.059 7.713 15.510 1.00 97.06 184 SER A N 1
ATOM 1338 C CA . SER A 1 184 ? -12.258 6.881 15.408 1.00 97.06 184 SER A CA 1
ATOM 1339 C C . SER A 1 184 ? -12.134 5.823 14.313 1.00 97.06 184 SER A C 1
ATOM 1341 O O . SER A 1 184 ? -11.463 5.998 13.299 1.00 97.06 184 SER A O 1
ATOM 1343 N N . ILE A 1 185 ? -12.808 4.698 14.528 1.00 96.88 185 ILE A N 1
ATOM 1344 C CA . ILE A 1 185 ? -13.051 3.693 13.497 1.00 96.88 185 ILE A CA 1
ATOM 1345 C C . ILE A 1 185 ? -14.560 3.550 13.396 1.00 96.88 185 ILE A C 1
ATOM 1347 O O . ILE A 1 185 ? -15.228 3.256 14.388 1.00 96.88 185 ILE A O 1
ATOM 1351 N N . GLU A 1 186 ? -15.081 3.788 12.203 1.00 95.06 186 GLU A N 1
ATOM 1352 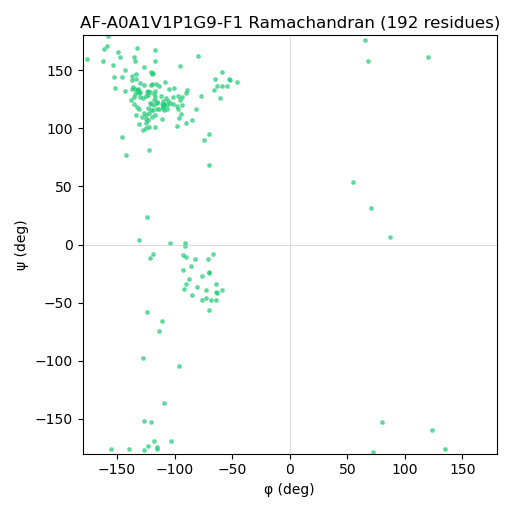C CA . GLU A 1 186 ? -16.501 3.731 11.895 1.00 95.06 186 GLU A CA 1
ATOM 1353 C C . GLU A 1 186 ? -16.752 2.673 10.826 1.00 95.06 186 GLU A C 1
ATOM 1355 O O . GLU A 1 186 ? -15.926 2.441 9.940 1.00 95.06 186 GLU A O 1
ATOM 1360 N N . THR A 1 187 ? -17.905 2.022 10.906 1.00 93.69 187 THR A N 1
ATOM 1361 C CA . THR A 1 187 ? -18.322 0.976 9.975 1.00 93.69 187 THR A CA 1
ATOM 1362 C C . THR A 1 187 ? -19.762 1.229 9.550 1.00 93.69 187 THR A C 1
ATOM 1364 O O . THR A 1 187 ? -20.580 1.706 10.336 1.00 93.69 187 THR A O 1
ATOM 1367 N N . HIS A 1 188 ? -20.097 0.885 8.308 1.00 89.12 188 HIS A N 1
ATOM 1368 C CA . HIS A 1 188 ? -21.473 0.981 7.796 1.00 89.12 188 HIS A CA 1
ATOM 1369 C C . HIS A 1 188 ? -22.284 -0.318 7.992 1.00 89.12 188 HIS A C 1
ATOM 1371 O O . HIS A 1 188 ? -23.450 -0.395 7.609 1.00 89.12 188 HIS A O 1
ATOM 1377 N N . SER A 1 189 ? -21.664 -1.328 8.607 1.00 90.00 189 SER A N 1
ATOM 1378 C CA . SER A 1 189 ? -22.203 -2.645 8.984 1.00 90.00 189 SER A CA 1
ATOM 1379 C C . SER A 1 189 ? -21.658 -3.018 10.387 1.00 90.00 189 SER A C 1
ATOM 1381 O O . SER A 1 189 ? -20.991 -2.169 10.986 1.00 90.00 189 SER A O 1
ATOM 1383 N N . PRO A 1 190 ? -21.908 -4.209 10.978 1.00 93.00 190 PRO A N 1
ATOM 1384 C CA . PRO A 1 190 ? -21.376 -4.550 12.299 1.00 93.00 190 PRO A CA 1
ATOM 1385 C C . PRO A 1 190 ? -19.859 -4.361 12.429 1.00 93.00 190 PRO A C 1
ATOM 1387 O O . PRO A 1 190 ? -19.096 -4.645 11.503 1.00 93.00 190 PRO A O 1
ATOM 1390 N N . LEU A 1 191 ? -19.452 -3.897 13.611 1.00 94.25 191 LEU A N 1
ATOM 1391 C CA . LEU A 1 191 ? -18.067 -3.829 14.058 1.00 94.25 191 LEU A CA 1
ATOM 1392 C C . LEU A 1 191 ? -17.864 -4.873 15.157 1.00 94.25 191 LEU A C 1
ATOM 1394 O O . LEU A 1 191 ? -18.452 -4.758 16.235 1.00 94.25 191 LEU A O 1
ATOM 1398 N N . ASN A 1 192 ? -17.015 -5.858 14.890 1.00 94.75 192 ASN A N 1
ATOM 1399 C CA . ASN A 1 192 ? -16.642 -6.897 15.842 1.00 94.75 192 ASN A CA 1
ATOM 1400 C C . ASN A 1 192 ? -15.195 -6.678 16.308 1.00 94.75 192 ASN A C 1
ATOM 1402 O O . ASN A 1 192 ? -14.318 -6.353 15.508 1.00 94.75 192 ASN A O 1
ATOM 1406 N N . VAL A 1 193 ? -14.938 -6.896 17.597 1.00 92.44 193 VAL A N 1
ATOM 1407 C CA . VAL A 1 193 ? -13.585 -6.926 18.176 1.00 92.44 193 VAL A CA 1
ATOM 1408 C C . VAL A 1 193 ? -13.332 -8.351 18.642 1.00 92.44 193 VAL A C 1
ATOM 1410 O O . VAL A 1 193 ? -14.079 -8.839 19.495 1.00 92.44 193 VAL A O 1
ATOM 1413 N N . LEU A 1 194 ? -12.346 -9.018 18.037 1.00 86.06 194 LEU A N 1
ATOM 1414 C CA . LEU A 1 194 ? -12.088 -10.452 18.200 1.00 86.06 194 LEU A CA 1
ATOM 1415 C C . LEU A 1 194 ? -10.755 -10.732 18.897 1.00 86.06 194 LEU A C 1
ATOM 1417 O O . LEU A 1 194 ? -9.776 -10.001 18.631 1.00 86.06 194 LEU A O 1
#

pLDDT: mean 95.05, std 8.99, range [39.0, 98.94]

Secondary structure (DSSP, 8-state):
----S-EEE-SEEE-SSEEEEEES-EEE-SSEEEEEEEEEEESS-EEE--TT-EEEEEEEEESSSEEEEEESS-EEEEEEEEEEEEEEESSS-EEE-SEEEEEEEEEEESS-EEE-SS-EE-SEEEEEESS-BS-SSS-EEEB-SEEEEEE-SSS-EEEEESS-EEE--SSSSS-SEEESS-EEEEESS-EEE-

Solvent-accessible surface area (backbone atoms only — not comparable to full-atom values): 8786 Å² total; per-residue (Å²): 134,88,71,44,92,41,44,79,42,64,50,75,51,72,35,86,54,65,43,80,47,71,25,43,21,36,41,43,80,41,52,30,47,40,23,39,28,41,40,38,40,24,50,27,39,34,38,40,62,35,66,67,12,43,40,47,33,42,31,30,44,26,73,72,15,39,39,36,40,30,25,27,42,44,32,34,41,36,58,35,36,20,42,25,36,38,41,34,16,62,62,16,29,36,37,40,19,23,34,43,16,68,41,36,33,35,42,39,19,41,24,29,36,39,56,49,79,68,57,34,40,24,42,32,36,41,42,34,17,27,45,12,32,24,36,93,93,48,41,31,59,35,33,36,46,32,36,20,40,38,21,73,64,34,49,32,40,18,37,34,30,69,34,48,35,31,35,30,50,76,87,74,82,84,48,27,67,45,65,62,48,57,75,48,77,45,54,74,40,65,76,44,82,105